Protein AF-A0A9P7K354-F1 (afdb_monomer_lite)

Radius of gyration: 28.69 Å; chains: 1; bounding box: 84×61×89 Å

Sequence (360 aa):
MDAMFTKKQADELEENRNNAIEISVTADFMTAVGKGKKKRLRSPSPILEEQPSASDNN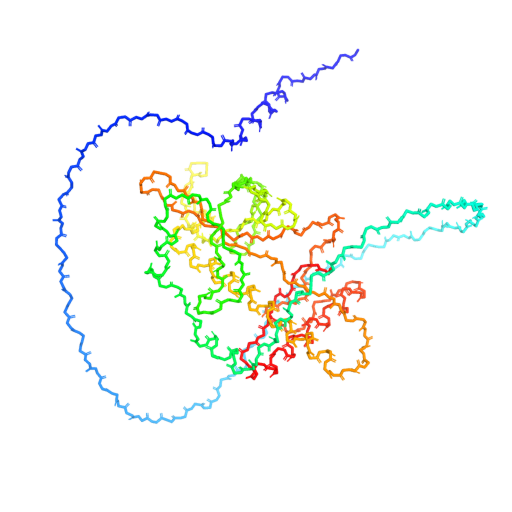FEDIPAFGSSTIWNVKRKKNNKPESDRQTQTQAAPTSWVNTRSASAPTRQATSISRQLSPSAEDISQALKAQWLPTNKEISPFLGFSMFNIVTLAGISGKNFYLGKPIALTLQLNLAPWNMKKGGFKLAAFGSSMPAVFEANGVCAKHTYHPFKRVVDVGGSLAKKVVDVPHEGEKQFKYLTMEVSCLVWAQALLNIVYDFVKETNQLTPFPIPQFRFVKAAMAIKQSLLPGVKKTAFLLEEIIDPNTEGKFRKYLNNVSPEPLVMKIKEDMDCANFLVFSQQVQYFKTKKQVFVSDYQGKQ

Secondary structure (DSSP, 8-state):
------HHHHHHHHHHHTTS---------------PPPPPPPPPPPPPPPPPPP--------PPPP------------------------------------------------PPPPPHHHHHHHHHT--PPPHHHHHHHHH--SSEEEEEEE--TTS-EEEEEEEEEEEE---TTTPEE-SSEEEEEEEEES-SSSSSEEEEEEEEEEEEEEEESSSSEEEEEEEEE--HHHHHHHHHHHHHHHHHHHHHHHHHHHHHHHH-PPPSS------PPPEEEEEE--SSTTPPPEEEEEEE---TTTT---EE-EETTEEEEPPPSSHHHHHHHHHHHHHHHHHHHHTTTS------EE--

Foldseek 3Di:
DDPCPDPVVVVVVVVVVVPQDPDDDDDDDDDDDDDDDDDDDDDDDDDDDDDDDDDDDDDDDDDDDDDDDDDDDDDDDDDDDDDDDDDDDDDDDDDDDDDDDDDDDPDPPDPPPDDDQDALVSVVVVVVVDDQDDCVRCVVVVPDLDAFWKFWADDDPPDHGGHHTDHKDWRWDPDPVQWDDDPFKIWIKTAIVVGPDPDRIKIWIFGWDWDWDFDDDPNDTDTDTDTGTDFAPVRVRVLSVVSNLLRVQQSLLVLLVVVCVVVPDDDPDPQDDDHRWTKIKTWDDDNDPPDIIDIIIITDDQDCVPFHDKDWFFDPVDLDGDDDPDVVSVVVSVNLSVSQVSSCVRNVNPDGDGRDIGGD

Organism: NCBI:txid117069

pLDDT: mean 71.67, std 25.14, range [26.23, 97.56]

Structure (mmCIF, N/CA/C/O backbone):
data_AF-A0A9P7K354-F1
#
_entry.id   AF-A0A9P7K354-F1
#
loop_
_atom_site.group_PDB
_atom_site.id
_atom_site.type_symbol
_atom_site.label_atom_id
_atom_site.label_alt_id
_atom_site.label_comp_id
_atom_site.label_asym_id
_atom_site.label_entity_id
_atom_site.label_seq_id
_atom_site.pdbx_PDB_ins_code
_atom_site.Cartn_x
_atom_site.Cartn_y
_atom_site.Cartn_z
_atom_site.occupancy
_atom_site.B_iso_or_equiv
_atom_site.auth_seq_id
_atom_site.auth_comp_id
_atom_site.auth_asym_id
_atom_site.auth_atom_id
_atom_site.pdbx_PDB_model_num
ATOM 1 N N . MET A 1 1 ? 44.248 -34.331 11.711 1.00 43.16 1 MET A N 1
ATOM 2 C CA . MET A 1 1 ? 42.987 -34.684 11.025 1.00 43.16 1 MET A CA 1
ATOM 3 C C . MET A 1 1 ? 42.540 -33.440 10.310 1.00 43.16 1 MET A C 1
ATOM 5 O O . MET A 1 1 ? 41.981 -32.538 10.922 1.00 43.16 1 MET A O 1
ATOM 9 N N . ASP A 1 2 ? 42.984 -33.371 9.063 1.00 37.84 2 ASP A N 1
ATOM 10 C CA . ASP A 1 2 ? 43.021 -32.179 8.239 1.00 37.84 2 ASP A CA 1
ATOM 11 C C . ASP A 1 2 ? 41.643 -31.731 7.774 1.00 37.84 2 ASP A C 1
ATOM 13 O O . ASP A 1 2 ? 40.783 -32.529 7.396 1.00 37.84 2 ASP A O 1
ATOM 17 N N . ALA A 1 3 ? 41.483 -30.411 7.762 1.00 49.94 3 ALA A N 1
ATOM 18 C CA . ALA A 1 3 ? 40.392 -29.713 7.121 1.00 49.94 3 ALA A CA 1
ATOM 19 C C . ALA A 1 3 ? 40.531 -29.837 5.594 1.00 49.94 3 ALA A C 1
ATOM 21 O O . ALA A 1 3 ? 41.135 -28.993 4.935 1.00 49.94 3 ALA A O 1
ATOM 22 N N . MET A 1 4 ? 39.944 -30.887 5.017 1.00 45.09 4 MET A N 1
ATOM 23 C CA . MET A 1 4 ? 39.635 -30.930 3.588 1.00 45.09 4 MET A CA 1
ATOM 24 C C . MET A 1 4 ? 38.428 -30.028 3.310 1.00 45.09 4 MET A C 1
ATOM 26 O O . MET A 1 4 ? 37.291 -30.479 3.187 1.00 45.09 4 MET A O 1
ATOM 30 N N . PHE A 1 5 ? 38.689 -28.728 3.202 1.00 52.56 5 PHE A N 1
ATOM 31 C CA . PHE A 1 5 ? 37.802 -27.822 2.483 1.00 52.56 5 PHE A CA 1
ATOM 32 C C . PHE A 1 5 ? 37.891 -28.187 0.998 1.00 52.56 5 PHE A C 1
ATOM 34 O O . PHE A 1 5 ? 38.918 -27.990 0.349 1.00 52.56 5 PHE A O 1
ATOM 41 N N . THR A 1 6 ? 36.844 -28.806 0.457 1.00 71.00 6 THR A N 1
ATOM 42 C CA . THR A 1 6 ? 36.831 -29.209 -0.950 1.00 71.00 6 THR A CA 1
ATOM 43 C C . THR A 1 6 ? 36.812 -27.971 -1.839 1.00 71.00 6 THR A C 1
ATOM 45 O O . THR A 1 6 ? 35.939 -27.122 -1.681 1.00 71.00 6 THR A O 1
ATOM 48 N N . LYS A 1 7 ? 37.729 -27.912 -2.812 1.00 66.25 7 LYS A N 1
ATOM 49 C CA . LYS A 1 7 ? 37.864 -26.855 -3.833 1.00 66.25 7 LYS A CA 1
ATOM 50 C C . LYS A 1 7 ? 36.519 -26.417 -4.444 1.00 66.25 7 LYS A C 1
ATOM 52 O O . LYS A 1 7 ? 36.276 -25.236 -4.634 1.00 66.25 7 LYS A O 1
ATOM 57 N N . LYS A 1 8 ? 35.584 -27.362 -4.582 1.00 62.88 8 LYS A N 1
ATOM 58 C CA . LYS A 1 8 ? 34.220 -27.138 -5.075 1.00 62.88 8 LYS A CA 1
ATOM 59 C C . LYS A 1 8 ? 33.384 -26.158 -4.232 1.00 62.88 8 LYS A C 1
ATOM 61 O O . LYS A 1 8 ? 32.601 -25.415 -4.801 1.00 62.88 8 LYS A O 1
ATOM 66 N N . GLN A 1 9 ? 33.555 -26.132 -2.907 1.00 63.34 9 GLN A N 1
ATOM 67 C CA . GLN A 1 9 ? 32.853 -25.188 -2.022 1.00 63.34 9 GLN A CA 1
ATOM 68 C C . GLN A 1 9 ? 33.484 -23.791 -2.023 1.00 63.34 9 GLN A C 1
ATOM 70 O O . GLN A 1 9 ? 32.788 -22.823 -1.733 1.00 63.34 9 GLN A O 1
ATOM 75 N N . ALA A 1 10 ? 34.778 -23.675 -2.341 1.00 63.41 10 ALA A N 1
ATOM 76 C CA . ALA A 1 10 ? 35.429 -22.379 -2.521 1.00 63.41 10 ALA A CA 1
ATOM 77 C C . ALA A 1 10 ? 34.981 -21.731 -3.841 1.00 63.41 10 ALA A C 1
ATOM 79 O O . ALA A 1 10 ? 34.608 -20.560 -3.844 1.00 63.41 10 ALA A O 1
ATOM 80 N N . ASP A 1 11 ? 34.898 -22.528 -4.910 1.00 62.25 11 ASP A N 1
ATOM 81 C CA . ASP A 1 11 ? 34.448 -22.073 -6.229 1.00 62.25 11 ASP A CA 1
ATOM 82 C C . ASP A 1 11 ? 32.959 -21.633 -6.204 1.00 62.25 11 ASP A C 1
ATOM 84 O O . ASP A 1 11 ? 32.605 -20.600 -6.769 1.00 62.25 11 ASP A O 1
ATOM 88 N N . GLU A 1 12 ? 32.089 -22.327 -5.450 1.00 61.31 12 GLU A N 1
ATOM 89 C CA . GLU A 1 12 ? 30.666 -21.955 -5.262 1.00 61.31 12 GLU A CA 1
ATOM 90 C C . GLU A 1 12 ? 30.467 -20.666 -4.431 1.00 61.31 12 GLU A C 1
ATOM 92 O O . GLU A 1 12 ? 29.460 -19.960 -4.567 1.00 61.31 12 GLU A O 1
ATOM 97 N N . LEU A 1 13 ? 31.421 -20.343 -3.551 1.00 57.31 13 LEU A N 1
ATOM 98 C CA . LEU A 1 13 ? 31.409 -19.115 -2.748 1.00 57.31 13 LEU A CA 1
ATOM 99 C C . LEU A 1 13 ? 31.949 -17.915 -3.540 1.00 57.31 13 LEU A C 1
ATOM 101 O O . LEU A 1 13 ? 31.489 -16.790 -3.332 1.00 57.31 13 LEU A O 1
ATOM 105 N N . GLU A 1 14 ? 32.879 -18.150 -4.466 1.00 55.91 14 GLU A N 1
ATOM 106 C CA . GLU A 1 14 ? 33.426 -17.126 -5.358 1.00 55.91 14 GLU A CA 1
ATOM 107 C C . GLU A 1 14 ? 32.439 -16.764 -6.487 1.00 55.91 14 GLU A C 1
ATOM 109 O O . GLU A 1 14 ? 32.232 -15.582 -6.774 1.00 55.91 14 GLU A O 1
ATOM 114 N N . GLU A 1 15 ? 31.706 -17.744 -7.033 1.00 51.16 15 GLU A N 1
ATOM 115 C CA . GLU A 1 15 ? 30.639 -17.512 -8.021 1.00 51.16 15 GLU A CA 1
ATOM 116 C C . GLU A 1 15 ? 29.445 -16.733 -7.426 1.00 51.16 15 GLU A C 1
ATOM 118 O O . GLU A 1 15 ? 28.859 -15.865 -8.080 1.00 51.16 15 GLU A O 1
ATOM 123 N N . ASN A 1 16 ? 29.133 -16.941 -6.141 1.00 46.72 16 ASN A N 1
ATOM 124 C CA . ASN A 1 16 ? 28.103 -16.168 -5.435 1.00 46.72 16 ASN A CA 1
ATOM 125 C C . ASN A 1 16 ? 28.527 -14.727 -5.102 1.00 46.72 16 ASN A C 1
ATOM 127 O O . ASN A 1 16 ? 27.665 -13.852 -4.983 1.00 46.72 16 ASN A O 1
ATOM 131 N N . ARG A 1 17 ? 29.832 -14.445 -4.988 1.00 46.12 17 ARG A N 1
ATOM 132 C CA . ARG A 1 17 ? 30.349 -13.083 -4.764 1.00 46.12 17 ARG A CA 1
ATOM 133 C C . ARG A 1 17 ? 30.303 -12.228 -6.033 1.00 46.12 17 ARG A C 1
ATOM 135 O O . ARG A 1 17 ? 30.035 -11.034 -5.939 1.00 46.12 17 ARG A O 1
ATOM 142 N N . ASN A 1 18 ? 30.459 -12.843 -7.205 1.00 39.16 18 ASN A N 1
ATOM 143 C CA . ASN A 1 18 ? 30.461 -12.152 -8.500 1.00 39.16 18 ASN A CA 1
ATOM 144 C C . ASN A 1 18 ? 29.058 -11.802 -9.045 1.00 39.16 18 ASN A C 1
ATOM 146 O O . ASN A 1 18 ? 28.949 -11.048 -10.008 1.00 39.16 18 ASN A O 1
ATOM 150 N N . ASN A 1 19 ? 27.978 -12.280 -8.412 1.00 38.81 19 ASN A N 1
ATOM 151 C CA . ASN A 1 19 ? 26.591 -11.939 -8.771 1.00 38.81 19 ASN A CA 1
ATOM 152 C C . ASN A 1 19 ? 25.996 -10.771 -7.958 1.00 38.81 19 ASN A C 1
ATOM 154 O O . ASN A 1 19 ? 24.857 -10.358 -8.201 1.00 38.81 19 ASN A O 1
ATOM 158 N N . ALA A 1 20 ? 26.749 -10.204 -7.011 1.00 35.56 20 ALA A N 1
ATOM 159 C CA . ALA A 1 20 ? 26.411 -8.923 -6.403 1.00 35.56 20 ALA A CA 1
ATOM 160 C C . ALA A 1 20 ? 26.750 -7.805 -7.401 1.00 35.56 20 ALA A C 1
ATOM 162 O O . ALA A 1 20 ? 27.850 -7.263 -7.409 1.00 35.56 20 ALA A O 1
ATOM 163 N N . ILE A 1 21 ? 25.805 -7.493 -8.288 1.00 34.31 21 ILE A N 1
ATOM 164 C CA . ILE A 1 21 ? 25.970 -6.427 -9.276 1.00 34.31 21 ILE A CA 1
ATOM 165 C C . ILE A 1 21 ? 25.951 -5.072 -8.554 1.00 34.31 21 ILE A C 1
ATOM 167 O O . ILE A 1 21 ? 24.895 -4.471 -8.347 1.00 34.31 21 ILE A O 1
ATOM 171 N N . GLU A 1 22 ? 27.126 -4.564 -8.202 1.00 34.44 22 GLU A N 1
ATOM 172 C CA . GLU A 1 22 ? 27.333 -3.135 -8.013 1.00 34.44 22 GLU A CA 1
ATOM 173 C C . GLU A 1 22 ? 27.480 -2.520 -9.413 1.00 34.44 22 GLU A C 1
ATOM 175 O O . GLU A 1 22 ? 28.509 -2.640 -10.073 1.00 34.44 22 GLU A O 1
ATOM 180 N N . ILE A 1 23 ? 26.392 -1.948 -9.939 1.00 29.58 23 ILE A N 1
ATOM 181 C CA . ILE A 1 23 ? 26.400 -1.312 -11.262 1.00 29.58 23 ILE A CA 1
ATOM 182 C C . ILE A 1 23 ? 27.198 -0.005 -11.155 1.00 29.58 23 ILE A C 1
ATOM 184 O O . ILE A 1 23 ? 26.622 1.054 -10.911 1.00 29.58 23 ILE A O 1
ATOM 188 N N . SER A 1 24 ? 28.511 -0.068 -11.374 1.00 30.95 24 SER A N 1
ATOM 189 C CA . SER A 1 24 ? 29.292 1.068 -11.869 1.00 30.95 24 SER A CA 1
ATOM 190 C C . SER A 1 24 ? 29.644 0.779 -13.329 1.00 30.95 24 SER A C 1
ATOM 192 O O . SER A 1 24 ? 30.286 -0.217 -13.647 1.00 30.95 24 SER A O 1
ATOM 194 N N . VAL A 1 25 ? 29.107 1.582 -14.248 1.00 26.41 25 VAL A N 1
ATOM 195 C CA . VAL A 1 25 ? 29.341 1.419 -15.689 1.00 26.41 25 VAL A CA 1
ATOM 196 C C . VAL A 1 25 ? 30.111 2.636 -16.167 1.00 26.41 25 VAL A C 1
ATOM 198 O O . VAL A 1 25 ? 29.541 3.713 -16.322 1.00 26.41 25 VAL A O 1
ATOM 201 N N . THR A 1 26 ? 31.402 2.449 -16.412 1.00 30.92 26 THR A N 1
ATOM 202 C CA . THR A 1 26 ? 32.211 3.295 -17.288 1.00 30.92 26 THR A CA 1
ATOM 203 C C . THR A 1 26 ? 32.355 2.572 -18.620 1.00 30.92 26 THR A C 1
ATOM 205 O O . THR A 1 26 ? 32.932 1.491 -18.693 1.00 30.92 26 THR A O 1
ATOM 208 N N . ALA A 1 27 ? 31.801 3.154 -19.679 1.00 27.55 27 ALA A N 1
ATOM 209 C CA . ALA A 1 27 ? 32.099 2.740 -21.041 1.00 27.55 27 ALA A CA 1
ATOM 210 C C . ALA A 1 27 ? 31.965 3.944 -21.977 1.00 27.55 27 ALA A C 1
ATOM 212 O O . ALA A 1 27 ? 30.861 4.423 -22.242 1.00 27.55 27 ALA A O 1
ATOM 213 N N . ASP A 1 28 ? 33.113 4.411 -22.460 1.00 34.84 28 ASP A N 1
ATOM 214 C CA . ASP A 1 28 ? 33.235 5.208 -23.675 1.00 34.84 28 ASP A CA 1
ATOM 215 C C . ASP A 1 28 ? 32.815 4.360 -24.871 1.00 34.84 28 ASP A C 1
ATOM 217 O O . ASP A 1 28 ? 33.251 3.218 -24.958 1.00 34.84 28 ASP A O 1
ATOM 221 N N . PHE A 1 29 ? 32.046 4.906 -25.820 1.00 29.12 29 PHE A N 1
ATOM 222 C CA . PHE A 1 29 ? 32.226 4.542 -27.228 1.00 29.12 29 PHE A CA 1
ATOM 223 C C . PHE A 1 29 ? 31.628 5.555 -28.212 1.00 29.12 29 PHE A C 1
ATOM 225 O O . PHE A 1 29 ? 30.623 6.222 -27.961 1.00 29.12 29 PHE A O 1
ATOM 232 N N . MET A 1 30 ? 32.320 5.624 -29.349 1.00 26.23 30 MET A N 1
ATOM 233 C CA . MET A 1 30 ? 32.174 6.538 -30.473 1.00 26.23 30 MET A CA 1
ATOM 234 C C . MET A 1 30 ? 30.811 6.529 -31.176 1.00 26.23 30 MET A C 1
ATOM 236 O O . MET A 1 30 ? 30.123 5.521 -31.316 1.00 26.23 30 MET A O 1
ATOM 240 N N . THR A 1 31 ? 30.494 7.710 -31.696 1.00 31.80 31 THR A N 1
ATOM 241 C CA . THR A 1 31 ? 29.325 8.110 -32.474 1.00 31.80 31 THR A CA 1
ATOM 242 C C . THR A 1 31 ? 29.285 7.489 -33.875 1.00 31.80 31 THR A C 1
ATOM 244 O O . THR A 1 31 ? 30.227 7.628 -34.650 1.00 31.80 31 THR A O 1
ATOM 247 N N . ALA A 1 32 ? 28.127 6.948 -34.266 1.00 29.86 32 ALA A N 1
ATOM 248 C CA . ALA A 1 32 ? 27.748 6.784 -35.670 1.00 29.86 32 ALA A CA 1
ATOM 249 C C . ALA A 1 32 ? 26.336 7.350 -35.897 1.00 29.86 32 ALA A C 1
ATOM 251 O O . ALA A 1 32 ? 25.354 6.915 -35.296 1.00 29.86 32 ALA A O 1
ATOM 252 N N . VAL A 1 33 ? 26.253 8.371 -36.753 1.00 33.03 33 VAL A N 1
ATOM 253 C CA . VAL A 1 33 ? 25.039 9.131 -37.080 1.00 33.03 33 VAL A CA 1
ATOM 254 C C . VAL A 1 33 ? 24.331 8.482 -38.271 1.00 33.03 33 VAL A C 1
ATOM 256 O O . VAL A 1 33 ? 24.833 8.525 -39.391 1.00 33.03 33 VAL A O 1
ATOM 259 N N . GLY A 1 34 ? 23.134 7.933 -38.051 1.00 30.45 34 GLY A N 1
ATOM 260 C CA . GLY A 1 34 ? 22.235 7.454 -39.107 1.00 30.45 34 GLY A CA 1
ATOM 261 C C . GLY A 1 34 ? 20.985 8.331 -39.228 1.00 30.45 34 GLY A C 1
ATOM 262 O O . GLY A 1 34 ? 20.176 8.401 -38.306 1.00 30.45 34 GLY A O 1
ATOM 263 N N . LYS A 1 35 ? 20.810 9.010 -40.370 1.00 41.91 35 LYS A N 1
ATOM 264 C CA . LYS A 1 35 ? 19.657 9.882 -40.671 1.00 41.91 35 LYS A CA 1
ATOM 265 C C . LYS A 1 35 ? 18.421 9.054 -41.064 1.00 41.91 35 LYS A C 1
ATOM 267 O O . LYS A 1 35 ? 18.413 8.416 -42.113 1.00 41.91 35 LYS A O 1
ATOM 272 N N . GLY A 1 36 ? 17.353 9.116 -40.263 1.00 33.59 36 GLY A N 1
ATOM 273 C CA . GLY A 1 36 ? 16.052 8.490 -40.546 1.00 33.59 36 GLY A CA 1
ATOM 274 C C . GLY A 1 36 ? 15.023 9.456 -41.155 1.00 33.59 36 GLY A C 1
ATOM 275 O O . GLY A 1 36 ? 14.786 10.542 -40.629 1.00 33.59 36 GLY A O 1
ATOM 276 N N . LYS A 1 37 ? 14.399 9.047 -42.270 1.00 35.88 37 LYS A N 1
ATOM 277 C CA . LYS A 1 37 ? 13.359 9.773 -43.029 1.00 35.88 37 LYS A CA 1
ATOM 278 C C . LYS A 1 37 ? 11.992 9.764 -42.315 1.00 35.88 37 LYS A C 1
ATOM 280 O O . LYS A 1 37 ? 11.555 8.733 -41.812 1.00 35.88 37 LYS A O 1
ATOM 285 N N . LYS A 1 38 ? 11.279 10.901 -42.354 1.00 36.81 38 LYS A N 1
ATOM 286 C CA . LYS A 1 38 ? 9.902 11.088 -41.845 1.00 36.81 38 LYS A CA 1
ATOM 287 C C . LYS A 1 38 ? 8.857 10.437 -42.769 1.00 36.81 38 LYS A C 1
ATOM 289 O O . LYS A 1 38 ? 8.808 10.759 -43.954 1.00 36.81 38 LYS A O 1
ATOM 294 N N . LYS A 1 39 ? 7.967 9.602 -42.217 1.00 37.59 39 LYS A N 1
ATOM 295 C CA . LYS A 1 39 ? 6.703 9.173 -42.853 1.00 37.59 39 LYS A CA 1
ATOM 296 C C . LYS A 1 39 ? 5.541 10.024 -42.318 1.00 37.59 39 LYS A C 1
ATOM 298 O O . LYS A 1 39 ? 5.416 10.203 -41.111 1.00 37.59 39 LYS A O 1
ATOM 303 N N . ARG A 1 40 ? 4.712 10.554 -43.227 1.00 34.47 40 ARG A N 1
ATOM 304 C CA . ARG A 1 40 ? 3.476 11.309 -42.940 1.00 34.47 40 ARG A CA 1
ATOM 305 C C . ARG A 1 40 ? 2.364 10.369 -42.452 1.00 34.47 40 ARG A C 1
ATOM 307 O O . ARG A 1 40 ? 2.131 9.340 -43.083 1.00 34.47 40 ARG A O 1
ATOM 314 N N . LEU A 1 41 ? 1.664 10.754 -41.382 1.00 33.06 41 LEU A N 1
ATOM 315 C CA . LEU A 1 41 ? 0.395 10.146 -40.967 1.00 33.06 41 LEU A CA 1
ATOM 316 C C . LEU A 1 41 ? -0.760 10.668 -41.838 1.00 33.06 41 LEU A C 1
ATOM 318 O O . LEU A 1 41 ? -0.806 11.856 -42.155 1.00 33.06 41 LEU A O 1
ATOM 322 N N . ARG A 1 42 ? -1.686 9.773 -42.201 1.00 32.97 42 ARG A N 1
ATOM 323 C CA . ARG A 1 42 ? -2.994 10.104 -42.786 1.00 32.97 42 ARG A CA 1
ATOM 324 C C . ARG A 1 42 ? -4.003 10.388 -41.668 1.00 32.97 42 ARG A C 1
ATOM 326 O O . ARG A 1 42 ? -3.968 9.733 -40.630 1.00 32.97 42 ARG A O 1
ATOM 333 N N . SER A 1 43 ? -4.874 11.360 -41.908 1.00 35.16 43 SER A N 1
ATOM 334 C CA . SER A 1 43 ? -6.010 11.748 -41.069 1.00 35.16 43 SER A CA 1
ATOM 335 C C . SER A 1 43 ? -7.147 10.709 -41.112 1.00 35.16 43 SER A C 1
ATOM 337 O O . SER A 1 43 ? -7.309 10.044 -42.138 1.00 35.16 43 SER A O 1
ATOM 339 N N . PRO A 1 44 ? -7.935 10.564 -40.028 1.00 33.59 44 PRO A N 1
ATOM 340 C CA . PRO A 1 44 ? -9.083 9.663 -39.983 1.00 33.59 44 PRO A CA 1
ATOM 341 C C . PRO A 1 44 ? -10.362 10.322 -40.530 1.00 33.59 44 PRO A C 1
ATOM 343 O O . PRO A 1 44 ? -10.564 11.528 -40.387 1.00 33.59 44 PRO A O 1
ATOM 346 N N . SER A 1 45 ? -11.215 9.506 -41.151 1.00 32.69 45 SER A N 1
ATOM 347 C CA . SER A 1 45 ? -12.555 9.864 -41.638 1.00 32.69 45 SER A CA 1
ATOM 348 C C . SER A 1 45 ? -13.588 9.942 -40.495 1.00 32.69 45 SER A C 1
ATOM 350 O O . SER A 1 45 ? -13.355 9.349 -39.439 1.00 32.69 45 SER A O 1
ATOM 352 N N . PRO A 1 46 ? -14.719 10.652 -40.686 1.00 33.41 46 PRO A N 1
ATOM 353 C CA . PRO A 1 46 ? -15.684 10.926 -39.627 1.00 33.41 46 PRO A CA 1
ATOM 354 C C . PRO A 1 46 ? -16.655 9.762 -39.388 1.00 33.41 46 PRO A C 1
ATOM 356 O O . PRO A 1 46 ? -17.014 9.028 -40.308 1.00 33.41 46 PRO A O 1
ATOM 359 N N . ILE A 1 47 ? -17.063 9.621 -38.126 1.00 32.38 47 ILE A N 1
ATOM 360 C CA . ILE A 1 47 ? -18.029 8.644 -37.613 1.00 32.38 47 ILE A CA 1
ATOM 361 C C . ILE A 1 47 ? -19.440 9.229 -37.765 1.00 32.38 47 ILE A C 1
ATOM 363 O O . ILE A 1 47 ? -19.669 10.380 -37.399 1.00 32.38 47 ILE A O 1
ATOM 367 N N . LEU A 1 48 ? -20.351 8.430 -38.325 1.00 31.06 48 LEU A N 1
ATOM 368 C CA . LEU A 1 48 ? -21.783 8.708 -38.443 1.00 31.06 48 LEU A CA 1
ATOM 369 C C . LEU A 1 48 ? -22.481 8.559 -37.085 1.00 31.06 48 LEU A C 1
ATOM 371 O O . LEU A 1 48 ? -22.191 7.645 -36.316 1.00 31.06 48 LEU A O 1
ATOM 375 N N . GLU A 1 49 ? -23.387 9.492 -36.828 1.00 31.91 49 GLU A N 1
ATOM 376 C CA . GLU A 1 49 ? -24.173 9.682 -35.614 1.00 31.91 49 GLU A CA 1
ATOM 377 C C . GLU A 1 49 ? -25.510 8.927 -35.761 1.00 31.91 49 GLU A C 1
ATOM 379 O O . GLU A 1 49 ? -26.274 9.211 -36.682 1.00 31.91 49 GLU A O 1
ATOM 384 N N . GLU A 1 50 ? -25.793 7.952 -34.889 1.00 33.12 50 GLU A N 1
ATOM 385 C CA . GLU A 1 50 ? -27.105 7.291 -34.803 1.00 33.12 50 GLU A CA 1
ATOM 386 C C . GLU A 1 50 ? -27.904 7.837 -33.609 1.00 33.12 50 GLU A C 1
ATOM 388 O O . GLU A 1 50 ? -27.407 7.933 -32.485 1.00 33.12 50 GLU A O 1
ATOM 393 N N . GLN A 1 51 ? -29.154 8.216 -33.883 1.00 33.97 51 GLN A N 1
ATOM 394 C CA . GLN A 1 51 ? -30.148 8.716 -32.928 1.00 33.97 51 GLN A CA 1
ATOM 395 C C . GLN A 1 51 ? -30.844 7.558 -32.179 1.00 33.97 51 GLN A C 1
ATOM 397 O O . GLN A 1 51 ? -31.015 6.484 -32.755 1.00 33.97 51 GLN A O 1
ATOM 402 N N . PRO A 1 52 ? -31.313 7.762 -30.931 1.00 37.84 52 PRO A N 1
ATOM 403 C CA . PRO A 1 52 ? -31.933 6.710 -30.131 1.00 37.84 52 PRO A CA 1
ATOM 404 C C . PRO A 1 52 ? -33.454 6.624 -30.344 1.00 37.84 52 PRO A C 1
ATOM 406 O O . PRO A 1 52 ? -34.165 7.625 -30.262 1.00 37.84 52 PRO A O 1
ATOM 409 N N . SER A 1 53 ? -33.970 5.407 -30.530 1.00 35.12 53 SER A N 1
ATOM 410 C CA . SER A 1 53 ? -35.401 5.098 -30.435 1.00 35.12 53 SER A CA 1
ATOM 411 C C . SER A 1 53 ? -35.750 4.559 -29.046 1.00 35.12 53 SER A C 1
ATOM 413 O O . SER A 1 53 ? -35.130 3.613 -28.561 1.00 35.12 53 SER A O 1
ATOM 415 N N . ALA A 1 54 ? -36.766 5.155 -28.429 1.00 35.91 54 ALA A N 1
ATOM 416 C CA . ALA A 1 54 ? -37.382 4.718 -27.183 1.00 35.91 54 ALA A CA 1
ATOM 417 C C . ALA A 1 54 ? -38.327 3.522 -27.398 1.00 35.91 54 ALA A C 1
ATOM 419 O O . ALA A 1 54 ? -39.066 3.512 -28.381 1.00 35.91 54 ALA A O 1
ATOM 420 N N . SER A 1 55 ? -38.351 2.564 -26.463 1.00 34.66 55 SER A N 1
ATOM 421 C CA . SER A 1 55 ? -39.566 2.032 -25.804 1.00 34.66 55 SER A CA 1
ATOM 422 C C . SER A 1 55 ? -39.293 0.755 -24.986 1.00 34.66 55 SER A C 1
ATOM 424 O O . SER A 1 55 ? -38.510 -0.103 -25.376 1.00 34.66 55 SER A O 1
ATOM 426 N N . ASP A 1 56 ? -40.001 0.699 -23.854 1.00 31.30 56 ASP A N 1
ATOM 427 C CA . ASP A 1 56 ? -40.569 -0.462 -23.156 1.00 31.30 56 ASP A CA 1
ATOM 428 C C . ASP A 1 56 ? -39.718 -1.427 -22.301 1.00 31.30 56 ASP A C 1
ATOM 430 O O . ASP A 1 56 ? -39.063 -2.350 -22.766 1.00 31.30 56 ASP A O 1
ATOM 434 N N . ASN A 1 57 ? -39.852 -1.196 -20.985 1.00 32.22 57 ASN A N 1
ATOM 435 C CA . ASN A 1 57 ? -40.550 -2.028 -19.989 1.00 32.22 57 ASN A CA 1
ATOM 436 C C . ASN A 1 57 ? -40.157 -3.504 -19.759 1.00 32.22 57 ASN A C 1
ATOM 438 O O . ASN A 1 57 ? -40.175 -4.344 -20.649 1.00 32.22 57 ASN A O 1
ATOM 442 N N . ASN A 1 58 ? -40.061 -3.797 -18.453 1.00 33.25 58 ASN A N 1
ATOM 443 C CA . ASN A 1 58 ? -40.150 -5.087 -17.757 1.00 33.25 58 ASN A CA 1
ATOM 444 C C . ASN A 1 58 ? -38.903 -5.981 -17.734 1.00 33.25 58 ASN A C 1
ATOM 446 O O . ASN A 1 58 ? -38.590 -6.686 -18.688 1.00 33.25 58 ASN A O 1
ATOM 450 N N . PHE A 1 59 ? -38.278 -6.053 -16.554 1.00 29.80 59 PHE A N 1
ATOM 451 C CA . PHE A 1 59 ? -37.507 -7.226 -16.144 1.00 29.80 59 PHE A CA 1
ATOM 452 C C . PHE A 1 59 ? -37.619 -7.429 -14.622 1.00 29.80 59 PHE A C 1
ATOM 454 O O . PHE A 1 59 ? -36.852 -6.867 -13.840 1.00 29.80 59 PHE A O 1
ATOM 461 N N . GLU A 1 60 ? -38.635 -8.195 -14.219 1.00 34.38 60 GLU A N 1
ATOM 462 C CA . GLU A 1 60 ? -38.621 -8.967 -12.974 1.00 34.38 60 GLU A CA 1
ATOM 463 C C . GLU A 1 60 ? -37.682 -10.179 -13.134 1.00 34.38 60 GLU A C 1
ATOM 465 O O . GLU A 1 60 ? -37.443 -10.653 -14.243 1.00 34.38 60 GLU A O 1
ATOM 470 N N . ASP A 1 61 ? -37.188 -10.668 -11.995 1.00 35.34 61 ASP A N 1
ATOM 471 C CA . ASP A 1 61 ? -36.572 -11.978 -11.763 1.00 35.34 61 ASP A CA 1
ATOM 472 C C . ASP A 1 61 ? -35.237 -12.325 -12.450 1.00 35.34 61 ASP A C 1
ATOM 474 O O . ASP A 1 61 ? -35.161 -12.784 -13.589 1.00 35.34 61 ASP A O 1
ATOM 478 N N . ILE A 1 62 ? -34.158 -12.283 -11.653 1.00 33.53 62 ILE A N 1
ATOM 479 C CA . ILE A 1 62 ? -32.988 -13.150 -11.860 1.00 33.53 62 ILE A CA 1
ATOM 480 C C . ILE A 1 62 ? -32.706 -13.934 -10.563 1.00 33.53 62 ILE A C 1
ATOM 482 O O . ILE A 1 62 ? -32.539 -13.326 -9.502 1.00 33.53 62 ILE A O 1
ATOM 486 N N . PRO A 1 63 ? -32.647 -15.279 -10.631 1.00 35.84 63 PRO A N 1
ATOM 487 C CA . PRO A 1 63 ? -32.589 -16.166 -9.477 1.00 35.84 63 PRO A CA 1
ATOM 488 C C . PRO A 1 63 ? -31.197 -16.277 -8.843 1.00 35.84 63 PRO A C 1
ATOM 490 O O . PRO A 1 63 ? -30.156 -16.046 -9.462 1.00 35.84 63 PRO A O 1
ATOM 493 N N . ALA A 1 64 ? -31.218 -16.722 -7.586 1.00 33.22 64 ALA A N 1
ATOM 494 C CA . ALA A 1 64 ? -30.074 -17.135 -6.790 1.00 33.22 64 ALA A CA 1
ATOM 495 C C . ALA A 1 64 ? -29.165 -18.119 -7.547 1.00 33.22 64 ALA A C 1
ATOM 497 O O . ALA A 1 64 ? -29.585 -19.216 -7.919 1.00 33.22 64 ALA A O 1
ATOM 498 N N . PHE A 1 65 ? -27.893 -17.751 -7.716 1.00 32.03 65 PHE A N 1
ATOM 499 C CA . PHE A 1 65 ? -26.869 -18.680 -8.180 1.00 32.03 65 PHE A CA 1
ATOM 500 C C . PHE A 1 65 ? -26.292 -19.469 -7.008 1.00 32.03 65 PHE A C 1
ATOM 502 O O . PHE A 1 65 ? -25.821 -18.919 -6.011 1.00 32.03 65 PHE A O 1
ATOM 509 N N . GLY A 1 66 ? -26.397 -20.786 -7.154 1.00 28.84 66 GLY A N 1
ATOM 510 C CA . GLY A 1 66 ? -26.119 -21.779 -6.141 1.00 28.84 66 GLY A CA 1
ATOM 511 C C . GLY A 1 66 ? -24.648 -21.950 -5.768 1.00 28.84 66 GLY A C 1
ATOM 512 O O . GLY A 1 66 ? -23.713 -21.739 -6.537 1.00 28.84 66 GLY A O 1
ATOM 513 N N . SER A 1 67 ? -24.526 -22.411 -4.531 1.00 29.75 67 SER A N 1
ATOM 514 C CA . SER A 1 67 ? -23.411 -23.095 -3.890 1.00 29.75 67 SER A CA 1
ATOM 515 C C . SER A 1 67 ? -22.714 -24.148 -4.765 1.00 29.75 67 SER A C 1
ATOM 517 O O . SER A 1 67 ? -23.374 -24.941 -5.430 1.00 29.75 67 SER A O 1
ATOM 519 N N . SER A 1 68 ? -21.382 -24.232 -4.650 1.00 27.72 68 SER A N 1
ATOM 520 C CA . SER A 1 68 ? -20.664 -25.430 -4.165 1.00 27.72 68 SER A CA 1
ATOM 521 C C . SER A 1 68 ? -19.295 -25.587 -4.830 1.00 27.72 68 SER A C 1
ATOM 523 O O . SER A 1 68 ? -19.189 -25.929 -6.005 1.00 27.72 68 SER A O 1
ATOM 525 N N . THR A 1 69 ? -18.223 -25.485 -4.042 1.00 28.86 69 THR A N 1
ATOM 526 C CA . THR A 1 69 ? -17.249 -26.587 -4.007 1.00 28.86 69 THR A CA 1
ATOM 527 C C . THR A 1 69 ? -16.609 -26.664 -2.623 1.00 28.86 69 THR A C 1
ATOM 529 O O . THR A 1 69 ? -15.758 -25.866 -2.237 1.00 28.86 69 THR A O 1
ATOM 532 N N . ILE A 1 70 ? -17.088 -27.643 -1.863 1.00 29.69 70 ILE A N 1
ATOM 533 C CA . ILE A 1 70 ? -16.630 -28.045 -0.536 1.00 29.69 70 ILE A CA 1
ATOM 534 C C . ILE A 1 70 ? -15.250 -28.705 -0.668 1.00 29.69 70 ILE A C 1
ATOM 536 O O . ILE A 1 70 ? -15.120 -29.749 -1.306 1.00 29.69 70 ILE A O 1
ATOM 540 N N . TRP A 1 71 ? -14.224 -28.149 -0.018 1.00 27.75 71 TRP A N 1
ATOM 541 C CA . TRP A 1 71 ? -12.973 -28.871 0.232 1.00 27.75 71 TRP A CA 1
ATOM 542 C C . TRP A 1 71 ? -13.100 -29.687 1.521 1.00 27.75 71 TRP A C 1
ATOM 544 O O . TRP A 1 71 ? -12.966 -29.177 2.632 1.00 27.75 71 TRP A O 1
ATOM 554 N N . ASN A 1 72 ? -13.345 -30.986 1.354 1.00 28.41 72 ASN A N 1
ATOM 555 C CA . ASN A 1 72 ? -13.243 -31.988 2.410 1.00 28.41 72 ASN A CA 1
ATOM 556 C C . ASN A 1 72 ? -11.768 -32.210 2.782 1.00 28.41 72 ASN A C 1
ATOM 558 O O . ASN A 1 72 ? -11.045 -32.918 2.082 1.00 28.41 72 ASN A O 1
ATOM 562 N N . VAL A 1 73 ? -11.324 -31.667 3.917 1.00 32.19 73 VAL A N 1
ATOM 563 C CA . VAL A 1 73 ? -10.049 -32.055 4.540 1.00 32.19 73 VAL A CA 1
ATOM 564 C C . VAL A 1 73 ? -10.335 -33.029 5.681 1.00 32.19 73 VAL A C 1
ATOM 566 O O . VAL A 1 73 ? -10.740 -32.645 6.778 1.00 32.19 73 VAL A O 1
ATOM 569 N N . LYS A 1 74 ? -10.091 -34.318 5.417 1.00 30.17 74 LYS A N 1
ATOM 570 C CA . LYS A 1 74 ? -10.019 -35.379 6.430 1.00 30.17 74 LYS A CA 1
ATOM 571 C C . LYS A 1 74 ? -8.899 -35.052 7.430 1.00 30.17 74 LYS A C 1
ATOM 573 O O . LYS A 1 74 ? -7.721 -35.228 7.127 1.00 30.17 74 LYS A O 1
ATOM 578 N N . ARG A 1 75 ? -9.256 -34.610 8.640 1.00 32.34 75 ARG A N 1
ATOM 579 C CA . ARG A 1 75 ? -8.334 -34.543 9.787 1.00 32.34 75 ARG A CA 1
ATOM 580 C C . ARG A 1 75 ? -8.079 -35.956 10.320 1.00 32.34 75 ARG A C 1
ATOM 582 O O . ARG A 1 75 ? -8.974 -36.582 10.881 1.00 32.34 75 ARG A O 1
ATOM 589 N N . LYS A 1 76 ? -6.843 -36.441 10.175 1.00 34.38 76 LYS A N 1
ATOM 590 C CA . LYS A 1 76 ? -6.322 -37.591 10.929 1.00 34.38 76 LYS A CA 1
ATOM 591 C C . LYS A 1 76 ? -6.135 -37.174 12.394 1.00 34.38 76 LYS A C 1
ATOM 593 O O . LYS A 1 76 ? -5.326 -36.297 12.684 1.00 34.38 76 LYS A O 1
ATOM 598 N N . LYS A 1 77 ? -6.889 -37.807 13.299 1.00 34.69 77 LYS A N 1
ATOM 599 C CA . LYS A 1 77 ? -6.620 -37.839 14.744 1.00 34.69 77 LYS A CA 1
ATOM 600 C C . LYS A 1 77 ? -5.341 -38.648 14.974 1.00 34.69 77 LYS A C 1
ATOM 602 O O . LYS A 1 77 ? -5.337 -39.838 14.681 1.00 34.69 77 LYS A O 1
ATOM 607 N N . ASN A 1 78 ? -4.304 -38.023 15.524 1.00 39.12 78 ASN A N 1
ATOM 608 C CA . ASN A 1 78 ? -3.214 -38.735 16.185 1.00 39.12 78 ASN A CA 1
ATOM 609 C C . ASN A 1 78 ? -3.305 -38.445 17.683 1.00 39.12 78 ASN A C 1
ATOM 611 O O . ASN A 1 78 ? -3.062 -37.324 18.121 1.00 39.12 78 ASN A O 1
ATOM 615 N N . ASN A 1 79 ? -3.679 -39.479 18.432 1.00 37.75 79 ASN A N 1
ATOM 616 C CA . ASN A 1 79 ? -3.537 -39.556 19.877 1.00 37.75 79 ASN A CA 1
ATOM 617 C C . ASN A 1 79 ? -2.056 -39.790 20.213 1.00 37.75 79 ASN A C 1
ATOM 619 O O . ASN A 1 79 ? -1.440 -40.698 19.653 1.00 37.75 79 ASN A O 1
ATOM 623 N N . LYS A 1 80 ? -1.503 -39.036 21.164 1.00 38.56 80 LYS A N 1
ATOM 624 C CA . LYS A 1 80 ? -0.380 -39.498 21.991 1.00 38.56 80 LYS A CA 1
ATOM 625 C C . LYS A 1 80 ? -0.490 -38.879 23.390 1.00 38.56 80 LYS A C 1
ATOM 627 O O . LYS A 1 80 ? -1.005 -37.766 23.486 1.00 38.56 80 LYS A O 1
ATOM 632 N N . PRO A 1 81 ? -0.073 -39.606 24.440 1.00 50.22 81 PRO A N 1
ATOM 633 C CA . PRO A 1 81 ? -0.521 -39.355 25.795 1.00 50.22 81 PRO A CA 1
ATOM 634 C C . PRO A 1 81 ? 0.352 -38.347 26.539 1.00 50.22 81 PRO A C 1
ATOM 636 O O . PRO A 1 81 ? 1.554 -38.220 26.299 1.00 50.22 81 PRO A O 1
ATOM 639 N N . GLU A 1 82 ? -0.340 -37.688 27.459 1.00 39.03 82 GLU A N 1
ATOM 640 C CA . GLU A 1 82 ? 0.107 -37.078 28.706 1.00 39.03 82 GLU A CA 1
ATOM 641 C C . GLU A 1 82 ? 1.276 -37.818 29.369 1.00 39.03 82 GLU A C 1
ATOM 643 O O . GLU A 1 82 ? 1.244 -39.036 29.549 1.00 39.03 82 GLU A O 1
ATOM 648 N N . SER A 1 83 ? 2.286 -37.054 29.783 1.00 46.72 83 SER A N 1
ATOM 649 C CA . SER A 1 83 ? 3.218 -37.468 30.825 1.00 46.72 83 SER A CA 1
ATOM 650 C C . SER A 1 83 ? 3.483 -36.289 31.751 1.00 46.72 83 SER A C 1
ATOM 652 O O . SER A 1 83 ? 3.961 -35.238 31.315 1.00 46.72 83 SER A O 1
ATOM 654 N N . ASP A 1 84 ? 3.161 -36.517 33.016 1.00 43.09 84 ASP A N 1
ATOM 655 C CA . ASP A 1 84 ? 3.371 -35.672 34.179 1.00 43.09 84 ASP A CA 1
ATOM 656 C C . ASP A 1 84 ? 4.774 -35.061 34.258 1.00 43.09 84 ASP A C 1
ATOM 658 O O . ASP A 1 84 ? 5.772 -35.747 34.023 1.00 43.09 84 ASP A O 1
ATOM 662 N N . ARG A 1 85 ? 4.862 -33.804 34.716 1.00 41.62 85 ARG A N 1
ATOM 663 C CA . ARG A 1 85 ? 6.003 -33.346 35.525 1.00 41.62 85 ARG A CA 1
ATOM 664 C C . ARG A 1 85 ? 5.703 -32.073 36.319 1.00 41.62 85 ARG A C 1
ATOM 666 O O . ARG A 1 85 ? 5.753 -30.959 35.815 1.00 41.62 85 ARG A O 1
ATOM 673 N N . GLN A 1 86 ? 5.369 -32.335 37.579 1.00 42.09 86 GLN A N 1
ATOM 674 C CA . GLN A 1 86 ? 5.836 -31.705 38.816 1.00 42.09 86 GLN A CA 1
ATOM 675 C C . GLN A 1 86 ? 6.332 -30.250 38.784 1.00 42.09 86 GLN A C 1
ATOM 677 O O . GLN A 1 86 ? 7.383 -29.905 38.250 1.00 42.09 86 GLN A O 1
ATOM 682 N N . THR A 1 87 ? 5.584 -29.463 39.549 1.00 38.22 87 THR A N 1
ATOM 683 C CA . THR A 1 87 ? 5.898 -28.202 40.214 1.00 38.22 87 THR A CA 1
ATOM 684 C C . THR A 1 87 ? 7.212 -28.267 40.996 1.00 38.22 87 THR A C 1
ATOM 686 O O . THR A 1 87 ? 7.388 -29.145 41.841 1.00 38.22 87 THR A O 1
ATOM 689 N N . GLN A 1 88 ? 8.088 -27.278 40.808 1.00 40.25 88 GLN A N 1
ATOM 690 C CA . GLN A 1 88 ? 9.111 -26.956 41.799 1.00 40.25 88 GLN A CA 1
ATOM 691 C C . GLN A 1 88 ? 9.267 -25.439 41.931 1.00 40.25 88 GLN A C 1
ATOM 693 O O . GLN A 1 88 ? 9.762 -24.743 41.049 1.00 40.25 88 GLN A O 1
ATOM 698 N N . THR A 1 89 ? 8.777 -24.951 43.065 1.00 39.62 89 THR A N 1
ATOM 699 C CA . THR A 1 89 ? 8.943 -23.608 43.608 1.00 39.62 89 THR A CA 1
ATOM 700 C C . THR A 1 89 ? 10.398 -23.412 44.026 1.00 39.62 89 THR A C 1
ATOM 702 O O . THR A 1 89 ? 10.885 -24.180 44.854 1.00 39.62 89 THR A O 1
ATOM 705 N N . GLN A 1 90 ? 11.080 -22.376 43.528 1.00 40.81 90 GLN A N 1
ATOM 706 C CA . GLN A 1 90 ? 12.290 -21.854 44.170 1.00 40.81 90 GLN A CA 1
ATOM 707 C C . GLN A 1 90 ? 12.342 -20.325 44.149 1.00 40.81 90 GLN A C 1
ATOM 709 O O . GLN A 1 90 ? 11.803 -19.659 43.268 1.00 40.81 90 GLN A O 1
ATOM 714 N N . ALA A 1 91 ? 12.934 -19.824 45.228 1.00 36.97 91 ALA A N 1
ATOM 715 C CA . ALA A 1 91 ? 12.827 -18.494 45.787 1.00 36.97 91 ALA A CA 1
ATOM 716 C C . ALA A 1 91 ? 13.664 -17.423 45.069 1.00 36.97 91 ALA A C 1
ATOM 718 O O . ALA A 1 91 ? 14.656 -17.706 44.400 1.00 36.97 91 ALA A O 1
ATOM 719 N N . ALA A 1 92 ? 13.254 -16.174 45.298 1.00 41.62 92 ALA A N 1
ATOM 720 C CA . ALA A 1 92 ? 13.982 -14.950 44.983 1.00 41.62 92 ALA A CA 1
ATOM 721 C C . ALA A 1 92 ? 15.382 -14.915 45.616 1.00 41.62 92 ALA A C 1
ATOM 723 O O . ALA A 1 92 ? 15.591 -15.493 46.687 1.00 41.62 92 ALA A O 1
ATOM 724 N N . PRO A 1 93 ? 16.299 -14.129 45.023 1.00 50.81 93 PRO A N 1
ATOM 725 C CA . PRO A 1 93 ? 16.947 -13.139 45.877 1.00 50.81 93 PRO A CA 1
ATOM 726 C C . PRO A 1 93 ? 17.247 -11.778 45.204 1.00 50.81 93 PRO A C 1
ATOM 728 O O . PRO A 1 93 ? 17.596 -11.668 44.033 1.00 50.81 93 PRO A O 1
ATOM 731 N N . THR A 1 94 ? 17.150 -10.763 46.064 1.00 37.16 94 THR A N 1
ATOM 732 C CA . THR A 1 94 ? 17.966 -9.541 46.172 1.00 37.16 94 THR A CA 1
ATOM 733 C C . THR A 1 94 ? 17.848 -8.413 45.141 1.00 37.16 94 THR A C 1
ATOM 735 O O . THR A 1 94 ? 18.317 -8.456 44.008 1.00 37.16 94 THR A O 1
ATOM 738 N N . SER A 1 95 ? 17.325 -7.314 45.684 1.00 39.00 95 SER A N 1
ATOM 739 C CA . SER A 1 95 ? 17.388 -5.927 45.245 1.00 39.00 95 SER A CA 1
ATOM 740 C C . SER A 1 95 ? 18.776 -5.461 44.797 1.00 39.00 95 SER A C 1
ATOM 742 O O . SER A 1 95 ? 19.736 -5.524 45.567 1.00 39.00 95 SER A O 1
ATOM 744 N N . TRP A 1 96 ? 18.833 -4.837 43.623 1.00 36.28 96 TRP A N 1
ATOM 745 C CA . TRP A 1 96 ? 19.871 -3.871 43.275 1.00 36.28 96 TRP A CA 1
ATOM 746 C C . TRP A 1 96 ? 19.230 -2.498 43.092 1.00 36.28 96 TRP A C 1
ATOM 748 O O . TRP A 1 96 ? 18.510 -2.240 42.130 1.00 36.28 96 TRP A O 1
ATOM 758 N N . VAL A 1 97 ? 19.493 -1.626 44.061 1.00 45.75 97 VAL A N 1
ATOM 759 C CA . VAL A 1 97 ? 19.273 -0.185 43.966 1.00 45.75 97 VAL A CA 1
ATOM 760 C C . VAL A 1 97 ? 20.375 0.371 43.071 1.00 45.75 97 VAL A C 1
ATOM 762 O O . VAL A 1 97 ? 21.552 0.240 43.392 1.00 45.75 97 VAL A O 1
ATOM 765 N N . ASN A 1 98 ? 20.002 0.990 41.953 1.00 43.16 98 ASN A N 1
ATOM 766 C CA . ASN A 1 98 ? 20.917 1.814 41.173 1.00 43.16 98 ASN A CA 1
ATOM 767 C C . ASN A 1 98 ? 20.234 3.137 40.826 1.00 43.16 98 ASN A C 1
ATOM 769 O O . ASN A 1 98 ? 19.469 3.261 39.872 1.00 43.16 98 ASN A O 1
ATOM 773 N N . THR A 1 99 ? 20.518 4.133 41.656 1.00 45.66 99 THR A N 1
ATOM 774 C CA . THR A 1 99 ? 20.244 5.549 41.445 1.00 45.66 99 THR A CA 1
ATOM 775 C C . THR A 1 99 ? 21.195 6.084 40.375 1.00 45.66 99 THR A C 1
ATOM 777 O O . THR A 1 99 ? 22.380 6.289 40.627 1.00 45.66 99 THR A O 1
ATOM 780 N N . ARG A 1 100 ? 20.681 6.359 39.173 1.00 38.53 100 ARG A N 1
ATOM 781 C CA . ARG A 1 100 ? 21.303 7.300 38.230 1.00 38.53 100 ARG A CA 1
ATOM 782 C C . ARG A 1 100 ? 20.227 8.189 37.617 1.00 38.53 100 ARG A C 1
ATOM 784 O O . ARG A 1 100 ? 19.609 7.842 36.617 1.00 38.53 100 ARG A O 1
ATOM 791 N N . SER A 1 101 ? 20.033 9.353 38.233 1.00 45.16 101 SER A N 1
ATOM 792 C CA . SER A 1 101 ? 19.365 10.496 37.612 1.00 45.16 101 SER A CA 1
ATOM 793 C C . SER A 1 101 ? 20.260 11.039 36.502 1.00 45.16 101 SER A C 1
ATOM 795 O O . SER A 1 101 ? 21.219 11.758 36.769 1.00 45.16 101 SER A O 1
ATOM 797 N N . ALA A 1 102 ? 19.956 10.677 35.259 1.00 39.75 102 ALA A N 1
ATOM 798 C CA . ALA A 1 102 ? 20.443 11.379 34.081 1.00 39.75 102 ALA A CA 1
ATOM 799 C C . ALA A 1 102 ? 19.329 12.315 33.600 1.00 39.75 102 ALA A C 1
ATOM 801 O O . ALA A 1 102 ? 18.237 11.874 33.242 1.00 39.75 102 ALA A O 1
ATOM 802 N N . SER A 1 103 ? 19.598 13.615 33.636 1.00 46.25 103 SER A N 1
ATOM 803 C CA . SER A 1 103 ? 18.758 14.667 33.074 1.00 46.25 103 SER A CA 1
ATOM 804 C C . SER A 1 103 ? 18.619 14.465 31.563 1.00 46.25 103 SER A C 1
ATOM 806 O O . SER A 1 103 ? 19.561 14.662 30.797 1.00 46.25 103 SER A O 1
ATOM 808 N N . ALA A 1 104 ? 17.431 14.042 31.130 1.00 40.22 104 ALA A N 1
ATOM 809 C CA . ALA A 1 104 ? 17.096 13.940 29.718 1.00 40.22 104 ALA A CA 1
ATOM 810 C C . ALA A 1 104 ? 16.965 15.349 29.101 1.00 40.22 104 ALA A C 1
ATOM 812 O O . ALA A 1 104 ? 16.365 16.231 29.720 1.00 40.22 104 ALA A O 1
ATOM 813 N N . PRO A 1 105 ? 17.489 15.583 27.885 1.00 45.53 105 PRO A N 1
ATOM 814 C CA . PRO A 1 105 ? 17.312 16.849 27.192 1.00 45.53 105 PRO A CA 1
ATOM 815 C C . PRO A 1 105 ? 15.845 17.017 26.783 1.00 45.53 105 PRO A C 1
ATOM 817 O O . PRO A 1 105 ? 15.278 16.181 26.076 1.00 45.53 105 PRO A O 1
ATOM 820 N N . THR A 1 106 ? 15.245 18.123 27.218 1.00 42.84 106 THR A N 1
ATOM 821 C CA . THR A 1 106 ? 13.911 18.584 26.827 1.00 42.84 106 THR A CA 1
ATOM 822 C C . THR A 1 106 ? 13.856 18.772 25.310 1.00 42.84 106 THR A C 1
ATOM 824 O O . THR A 1 106 ? 14.193 19.831 24.783 1.00 42.84 106 THR A O 1
ATOM 827 N N . ARG A 1 107 ? 13.444 17.731 24.578 1.00 40.38 107 ARG A N 1
ATOM 828 C CA . ARG A 1 107 ? 13.060 17.856 23.169 1.00 40.38 107 ARG A CA 1
ATOM 829 C C . ARG A 1 107 ? 11.800 18.712 23.117 1.00 40.38 107 ARG A C 1
ATOM 831 O O . ARG A 1 107 ? 10.729 18.263 23.516 1.00 40.38 107 ARG A O 1
ATOM 838 N N . GLN A 1 108 ? 11.942 19.945 22.637 1.00 36.25 108 GLN A N 1
ATOM 839 C CA . GLN A 1 108 ? 10.811 20.781 22.251 1.00 36.25 108 GLN A CA 1
ATOM 840 C C . GLN A 1 108 ? 9.996 20.016 21.204 1.00 36.25 108 GLN A C 1
ATOM 842 O O . GLN A 1 108 ? 10.451 19.799 20.082 1.00 36.25 108 GLN A O 1
ATOM 847 N N . ALA A 1 109 ? 8.815 19.548 21.604 1.00 34.78 109 ALA A N 1
ATOM 848 C CA . ALA A 1 109 ? 7.866 18.927 20.704 1.00 34.78 109 ALA A CA 1
ATOM 849 C C . ALA A 1 109 ? 7.387 19.998 19.720 1.00 34.78 109 ALA A C 1
ATOM 851 O O . ALA A 1 109 ? 6.614 20.886 20.076 1.00 34.78 109 ALA A O 1
ATOM 852 N N . THR A 1 110 ? 7.867 19.938 18.482 1.00 34.94 110 THR A N 1
ATOM 853 C CA . THR A 1 110 ? 7.279 20.684 17.375 1.00 34.94 110 THR A CA 1
ATOM 854 C C . THR A 1 110 ? 5.822 20.253 17.255 1.00 34.94 110 THR A C 1
ATOM 856 O O . THR A 1 110 ? 5.525 19.092 16.973 1.00 34.94 110 THR A O 1
ATOM 859 N N . SER A 1 111 ? 4.894 21.177 17.513 1.00 33.59 111 SER A N 1
ATOM 860 C CA . SER A 1 111 ? 3.467 20.930 17.337 1.00 33.59 111 SER A CA 1
ATOM 861 C C . SER A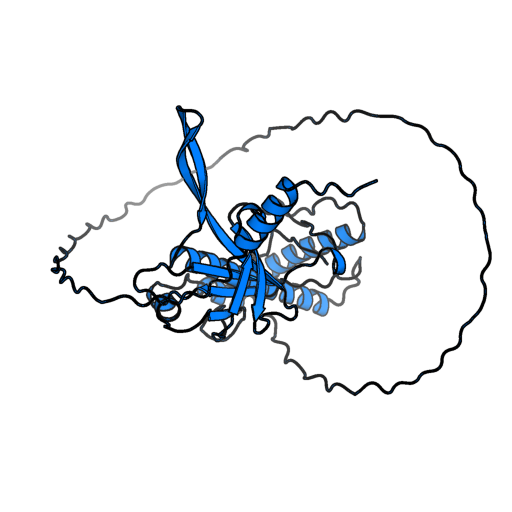 1 111 ? 3.195 20.737 15.846 1.00 33.59 111 SER A C 1
ATOM 863 O O . SER A 1 111 ? 3.038 21.701 15.093 1.00 33.59 111 SER A O 1
ATOM 865 N N . ILE A 1 112 ? 3.187 19.485 15.396 1.00 41.09 112 ILE A N 1
ATOM 866 C CA . ILE A 1 112 ? 2.705 19.132 14.065 1.00 41.09 112 ILE A CA 1
ATOM 867 C C . ILE A 1 112 ? 1.231 19.537 14.043 1.00 41.09 112 ILE A C 1
ATOM 869 O O . ILE A 1 112 ? 0.410 18.940 14.740 1.00 41.09 112 ILE A O 1
ATOM 873 N N . SER A 1 113 ? 0.922 20.600 13.296 1.00 43.69 113 SER A N 1
ATOM 874 C CA . SER A 1 113 ? -0.447 21.044 13.041 1.00 43.69 113 SER A CA 1
ATOM 875 C C . SER A 1 113 ? -1.244 19.846 12.530 1.00 43.69 113 SER A C 1
ATOM 877 O O . SER A 1 113 ? -0.956 19.313 11.456 1.00 43.69 113 SER A O 1
ATOM 879 N N . ARG A 1 114 ? -2.186 19.356 13.343 1.00 52.53 114 ARG A N 1
ATOM 880 C CA . ARG A 1 114 ? -3.037 18.228 12.963 1.00 52.53 114 ARG A CA 1
ATOM 881 C C . ARG A 1 114 ? -3.973 18.707 11.861 1.00 52.53 114 ARG A C 1
ATOM 883 O O . ARG A 1 114 ? -4.796 19.588 12.097 1.00 52.53 114 ARG A O 1
ATOM 890 N N . GLN A 1 115 ? -3.841 18.134 10.666 1.00 62.56 115 GLN A N 1
ATOM 891 C CA . GLN A 1 115 ? -4.832 18.326 9.612 1.00 62.56 115 GLN A CA 1
ATOM 892 C C . GLN A 1 115 ? -6.181 17.786 10.099 1.00 62.56 115 GLN A C 1
ATOM 894 O O . GLN A 1 115 ? -6.250 16.664 10.598 1.00 62.56 115 GLN A O 1
ATOM 899 N N . LEU A 1 116 ? -7.231 18.599 9.973 1.00 72.00 116 LEU A N 1
ATOM 900 C CA . LEU A 1 116 ? -8.611 18.170 10.201 1.00 72.00 116 LEU A CA 1
ATOM 901 C C . LEU A 1 116 ? -8.956 17.025 9.241 1.00 72.00 116 LEU A C 1
ATOM 903 O O . LEU A 1 116 ? -8.542 17.054 8.077 1.00 72.00 116 LEU A O 1
ATOM 907 N N . SER A 1 117 ? -9.718 16.038 9.716 1.00 71.69 117 SER A N 1
ATOM 908 C CA . SER A 1 117 ? -10.252 14.998 8.836 1.00 71.69 117 SER A CA 1
ATOM 909 C C . SER A 1 117 ? -11.148 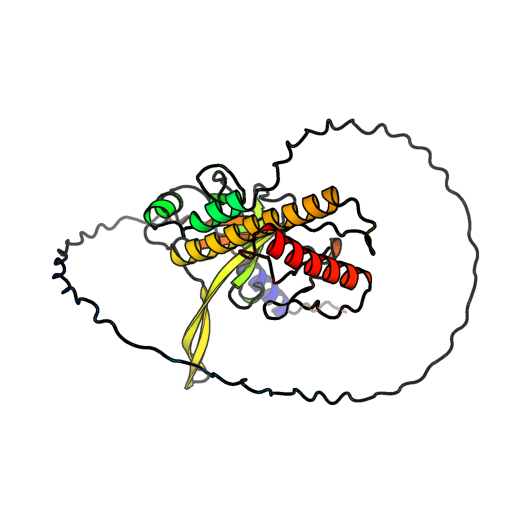15.605 7.750 1.00 71.69 117 SER A C 1
ATOM 911 O O . SER A 1 117 ? -11.913 16.530 8.035 1.00 71.69 117 SER A O 1
ATOM 913 N N . PRO A 1 118 ? -11.074 15.099 6.507 1.00 76.06 118 PRO A N 1
ATOM 914 C CA . PRO A 1 118 ? -11.875 15.618 5.406 1.00 76.06 118 PRO A CA 1
ATOM 915 C C . PRO A 1 118 ? -13.363 15.315 5.620 1.00 76.06 118 PRO A C 1
ATOM 917 O O . PRO A 1 118 ? -13.729 14.246 6.116 1.00 76.06 118 PRO A O 1
ATOM 920 N N . SER A 1 119 ? -14.236 16.241 5.218 1.00 80.56 119 SER A N 1
ATOM 921 C CA . SER A 1 119 ? -15.682 16.009 5.224 1.00 80.56 119 SER A CA 1
ATOM 922 C C . SER A 1 119 ? -16.091 15.011 4.132 1.00 80.56 119 SER A C 1
ATOM 924 O O . SER A 1 119 ? -15.362 14.767 3.172 1.00 80.56 119 SER A O 1
ATOM 926 N N . ALA A 1 120 ? -17.301 14.453 4.229 1.00 77.25 120 ALA A N 1
ATOM 927 C CA . ALA A 1 120 ? -17.842 13.573 3.189 1.00 77.25 120 ALA A CA 1
ATOM 928 C C . ALA A 1 120 ? -17.921 14.255 1.809 1.00 77.25 120 ALA A C 1
ATOM 930 O O . ALA A 1 120 ? -17.802 13.586 0.783 1.00 77.25 120 ALA A O 1
ATOM 931 N N . GLU A 1 121 ? -18.138 15.574 1.785 1.00 77.62 121 GLU A N 1
ATOM 932 C CA . GLU A 1 121 ? -18.165 16.350 0.547 1.00 77.62 121 GLU A CA 1
ATOM 933 C C . GLU A 1 121 ? -16.753 16.538 -0.014 1.00 77.62 121 GLU A C 1
ATOM 935 O O . GLU A 1 121 ? -16.561 16.334 -1.208 1.00 77.62 121 GLU A O 1
ATOM 940 N N . ASP A 1 122 ? -15.755 16.798 0.838 1.00 77.31 122 ASP A N 1
ATOM 941 C CA . ASP A 1 122 ? -14.348 16.854 0.417 1.00 77.31 122 ASP A CA 1
ATOM 942 C C . ASP A 1 122 ? -13.909 15.518 -0.194 1.00 77.31 122 ASP A C 1
ATOM 944 O O . ASP A 1 122 ? -13.264 15.490 -1.240 1.00 77.31 122 ASP A O 1
ATOM 948 N N . ILE A 1 123 ? -14.309 14.397 0.421 1.00 76.00 123 ILE A N 1
ATOM 949 C CA . ILE A 1 123 ? -14.034 13.048 -0.092 1.00 76.00 123 ILE A CA 1
ATOM 950 C C . ILE A 1 123 ? -14.741 12.835 -1.430 1.00 76.00 123 ILE A C 1
ATOM 952 O O . ILE A 1 123 ? -14.104 12.413 -2.385 1.00 76.00 123 ILE A O 1
ATOM 956 N N . SER A 1 124 ? -16.030 13.165 -1.533 1.00 75.31 124 SER A N 1
ATOM 957 C CA . SER A 1 124 ? -16.807 13.066 -2.778 1.00 75.31 124 SER A CA 1
ATOM 958 C C . SER A 1 124 ? -16.177 13.879 -3.912 1.00 75.31 124 SER A C 1
ATOM 960 O O . SER A 1 124 ? -15.989 13.376 -5.020 1.00 75.31 124 SER A O 1
ATOM 962 N N . GLN A 1 125 ? -15.794 15.128 -3.643 1.00 75.88 125 GLN A N 1
ATOM 963 C CA . GLN A 1 125 ? -15.147 15.999 -4.622 1.00 75.88 125 GLN A CA 1
ATOM 964 C C . GLN A 1 125 ? -13.774 15.476 -5.025 1.00 75.88 125 GLN A C 1
ATOM 966 O O . GLN A 1 125 ? -13.450 15.463 -6.209 1.00 75.88 125 GLN A O 1
ATOM 971 N N . ALA A 1 126 ? -12.985 14.998 -4.070 1.00 75.69 126 ALA A N 1
ATOM 972 C CA . ALA A 1 126 ? -11.668 14.447 -4.338 1.00 75.69 126 ALA A CA 1
ATOM 973 C C . ALA A 1 126 ? -11.725 13.093 -5.067 1.00 75.69 126 ALA A C 1
ATOM 975 O O . ALA A 1 126 ? -10.892 12.849 -5.935 1.00 75.69 126 ALA A O 1
ATOM 976 N N . LEU A 1 127 ? -12.731 12.253 -4.795 1.00 73.00 127 LEU A N 1
ATOM 977 C CA . LEU A 1 127 ? -13.014 11.033 -5.559 1.00 73.00 127 LEU A CA 1
ATOM 978 C C . LEU A 1 127 ? -13.441 11.370 -6.993 1.00 73.00 127 LEU A C 1
ATOM 980 O O . LEU A 1 127 ? -12.957 10.751 -7.935 1.00 73.00 127 LEU A O 1
ATOM 984 N N . LYS A 1 128 ? -14.285 12.391 -7.191 1.00 75.00 128 LYS A N 1
ATOM 985 C CA . LYS A 1 128 ? -14.649 12.886 -8.534 1.00 75.00 128 LYS A CA 1
ATOM 986 C C . LYS A 1 128 ? -13.459 13.502 -9.273 1.00 75.00 128 LYS A C 1
ATOM 988 O O . LYS A 1 128 ? -13.362 13.376 -10.489 1.00 75.00 128 LYS A O 1
ATOM 993 N N . ALA A 1 129 ? -12.564 14.167 -8.546 1.00 70.69 129 ALA A N 1
ATOM 994 C CA . ALA A 1 129 ? -11.332 14.739 -9.078 1.00 70.69 129 ALA A CA 1
ATOM 995 C C . ALA A 1 129 ? -10.222 13.694 -9.263 1.00 70.69 129 ALA A C 1
ATOM 997 O O . ALA A 1 129 ? -9.179 14.007 -9.836 1.00 70.69 129 ALA A O 1
ATOM 998 N N . GLN A 1 130 ? -10.418 12.458 -8.791 1.00 68.75 130 GLN A N 1
ATOM 999 C CA . GLN A 1 130 ? -9.452 11.391 -8.972 1.00 68.75 130 GLN A CA 1
ATOM 1000 C C . GLN A 1 130 ? -9.450 10.964 -10.440 1.00 68.75 130 GLN A C 1
ATOM 1002 O O . GLN A 1 130 ? -10.217 10.108 -10.872 1.00 68.75 130 GLN A O 1
ATOM 1007 N N . TRP A 1 131 ? -8.544 11.546 -11.217 1.00 68.75 131 TRP A N 1
ATOM 1008 C CA . TRP A 1 131 ? -8.209 11.056 -12.543 1.00 68.75 131 TRP A CA 1
ATOM 1009 C C . TRP A 1 131 ? -6.848 10.373 -12.529 1.00 68.75 131 TRP A C 1
ATOM 1011 O O . TRP A 1 131 ? -5.948 10.706 -11.754 1.00 68.75 131 TRP A O 1
ATOM 1021 N N . LEU A 1 132 ? -6.684 9.394 -13.418 1.00 66.69 132 LEU A N 1
ATOM 1022 C CA . LEU A 1 132 ? -5.359 8.871 -13.714 1.00 66.69 132 LEU A CA 1
ATOM 1023 C C . LEU A 1 132 ? -4.548 9.978 -14.383 1.00 66.69 132 LEU A C 1
ATOM 1025 O O . LEU A 1 132 ? -5.062 10.593 -15.322 1.00 66.69 132 LEU A O 1
ATOM 1029 N N . PRO A 1 133 ? -3.296 10.220 -13.958 1.00 66.69 133 PRO A N 1
ATOM 1030 C CA . PRO A 1 133 ? -2.489 11.242 -14.592 1.00 66.69 133 PRO A CA 1
ATOM 1031 C C . PRO A 1 133 ? -2.352 10.923 -16.085 1.00 66.69 133 PRO A C 1
ATOM 1033 O O . PRO A 1 133 ? -2.065 9.795 -16.505 1.00 66.69 133 PRO A O 1
ATOM 1036 N N . THR A 1 134 ? -2.624 11.930 -16.901 1.00 76.81 134 THR A N 1
ATOM 1037 C CA . THR A 1 134 ? -2.512 11.868 -18.354 1.00 76.81 134 THR A CA 1
ATOM 1038 C C . THR A 1 134 ? -1.048 11.720 -18.757 1.00 76.81 134 THR A C 1
ATOM 1040 O O . THR A 1 134 ? -0.136 12.090 -18.018 1.00 76.81 134 THR A O 1
ATOM 1043 N N . ASN A 1 135 ? -0.779 11.243 -19.976 1.00 72.44 135 ASN A N 1
ATOM 1044 C CA . ASN A 1 135 ? 0.601 11.141 -20.471 1.00 72.44 135 ASN A CA 1
ATOM 1045 C C . ASN A 1 135 ? 1.338 12.489 -20.415 1.00 72.44 135 ASN A C 1
ATOM 1047 O O . ASN A 1 135 ? 2.534 12.525 -20.145 1.00 72.44 135 ASN A O 1
ATOM 1051 N N . LYS A 1 136 ? 0.616 13.601 -20.600 1.00 77.44 136 LYS A N 1
ATOM 1052 C CA . LYS A 1 136 ? 1.163 14.955 -20.498 1.00 77.44 136 LYS A CA 1
ATOM 1053 C C . LYS A 1 136 ? 1.574 15.307 -19.068 1.00 77.44 136 LYS A C 1
ATOM 1055 O O . LYS A 1 136 ? 2.629 15.904 -18.905 1.00 77.44 136 LYS A O 1
ATOM 1060 N N . GLU A 1 137 ? 0.804 14.907 -18.057 1.00 74.56 137 GLU A N 1
ATOM 1061 C CA . GLU A 1 137 ? 1.116 15.131 -16.633 1.00 74.56 137 GLU A CA 1
ATOM 1062 C C . GLU A 1 137 ? 2.211 14.193 -16.118 1.00 74.56 137 GLU A C 1
ATOM 1064 O O . GLU A 1 137 ? 2.978 14.563 -15.236 1.00 74.56 137 GLU A O 1
ATOM 1069 N N . ILE A 1 138 ? 2.313 12.990 -16.688 1.00 72.75 138 ILE A N 1
ATOM 1070 C CA . ILE A 1 138 ? 3.370 12.023 -16.368 1.00 72.75 138 ILE A CA 1
ATOM 1071 C C . ILE A 1 138 ? 4.696 12.417 -17.035 1.00 72.75 138 ILE A C 1
ATOM 1073 O O . ILE A 1 138 ? 5.771 12.193 -16.475 1.00 72.75 138 ILE A O 1
ATOM 1077 N N . SER A 1 139 ? 4.639 13.010 -18.232 1.00 74.62 139 SER A N 1
ATOM 1078 C CA . SER A 1 139 ? 5.825 13.290 -19.042 1.00 74.62 139 SER A CA 1
ATOM 1079 C C . SER A 1 139 ? 6.923 14.103 -18.348 1.00 74.62 139 SER A C 1
ATOM 1081 O O . SER A 1 139 ? 8.075 13.763 -18.593 1.00 74.62 139 SER A O 1
ATOM 1083 N N . PRO A 1 140 ? 6.664 15.086 -17.454 1.00 71.44 140 PRO A N 1
ATOM 1084 C CA . PRO A 1 140 ? 7.724 15.782 -16.734 1.00 71.44 140 PRO A CA 1
ATOM 1085 C C . PRO A 1 140 ? 8.516 14.810 -15.860 1.00 71.44 140 PRO A C 1
ATOM 1087 O O . PRO A 1 140 ? 9.737 14.768 -15.958 1.00 71.44 140 PRO A O 1
ATOM 1090 N N . PHE A 1 141 ? 7.835 13.932 -15.111 1.00 63.03 141 PHE A N 1
ATOM 1091 C CA . PHE A 1 141 ? 8.473 12.888 -14.296 1.00 63.03 141 PHE A CA 1
ATOM 1092 C C . PHE A 1 141 ? 9.278 11.897 -15.148 1.00 63.03 141 PHE A C 1
ATOM 1094 O O . PHE A 1 141 ? 10.324 11.397 -14.731 1.00 63.03 141 PHE A O 1
ATOM 1101 N N . LEU A 1 142 ? 8.828 11.656 -16.382 1.00 65.56 142 LEU A N 1
ATOM 1102 C CA . LEU A 1 142 ? 9.544 10.857 -17.376 1.00 65.56 142 LEU A CA 1
ATOM 1103 C C . LEU A 1 142 ? 10.509 11.670 -18.250 1.00 65.56 142 LEU A C 1
ATOM 1105 O O . LEU A 1 142 ? 11.207 11.074 -19.066 1.00 65.56 142 LEU A O 1
ATOM 1109 N N . GLY A 1 143 ? 10.628 12.977 -18.057 1.00 51.31 143 GLY A N 1
ATOM 1110 C CA . GLY A 1 143 ? 11.461 13.881 -18.851 1.00 51.31 143 GLY A CA 1
ATOM 1111 C C . GLY A 1 143 ? 12.715 14.346 -18.118 1.00 51.31 143 GLY A C 1
ATOM 1112 O O . GLY A 1 143 ? 13.671 14.767 -18.763 1.00 51.31 143 GLY A O 1
ATOM 1113 N N . PHE A 1 144 ? 12.753 14.222 -16.787 1.00 48.97 144 PHE A N 1
ATOM 1114 C CA . PHE A 1 144 ? 13.930 14.601 -16.012 1.00 48.97 144 PHE A CA 1
ATOM 1115 C C . PHE A 1 144 ? 15.157 13.753 -16.372 1.00 48.97 144 PHE A C 1
ATOM 1117 O O . PHE A 1 144 ? 15.088 12.521 -16.504 1.00 48.97 144 PHE A O 1
ATOM 1124 N N . SER A 1 145 ? 16.274 14.464 -16.519 1.00 40.03 145 SER A N 1
ATOM 1125 C CA . SER A 1 145 ? 17.601 13.968 -16.867 1.00 40.03 145 SER A CA 1
ATOM 1126 C C . SER A 1 145 ? 18.512 13.768 -15.652 1.00 40.03 145 SER A C 1
ATOM 1128 O O . SER A 1 145 ? 19.700 13.525 -15.859 1.00 40.03 145 SER A O 1
ATOM 1130 N N . MET A 1 146 ? 17.999 13.789 -14.409 1.00 35.75 146 MET A N 1
ATOM 1131 C CA . MET A 1 146 ? 18.793 13.457 -13.214 1.00 35.75 146 MET A CA 1
ATOM 1132 C C . MET A 1 146 ? 17.988 12.782 -12.070 1.00 35.75 146 MET A C 1
ATOM 1134 O O . MET A 1 146 ? 16.918 13.259 -11.695 1.00 35.75 146 MET A O 1
ATOM 1138 N N . PHE A 1 147 ? 18.593 11.725 -11.501 1.00 44.00 147 PHE A N 1
ATOM 1139 C CA . PHE A 1 147 ? 18.337 10.956 -10.262 1.00 44.00 147 PHE A CA 1
ATOM 1140 C C . PHE A 1 147 ? 17.157 9.968 -10.199 1.00 44.00 147 PHE A C 1
ATOM 1142 O O . PHE A 1 147 ? 16.195 10.049 -10.962 1.00 44.00 147 PHE A O 1
ATOM 1149 N N . ASN A 1 148 ? 17.231 9.027 -9.234 1.00 51.22 148 ASN A N 1
ATOM 1150 C CA . ASN A 1 148 ? 16.053 8.284 -8.785 1.00 51.22 148 ASN A CA 1
ATOM 1151 C C . ASN A 1 148 ? 15.131 9.282 -8.092 1.00 51.22 148 ASN A C 1
ATOM 1153 O O . ASN A 1 148 ? 15.390 9.686 -6.959 1.00 51.22 148 ASN A O 1
ATOM 1157 N N . ILE A 1 149 ? 14.097 9.718 -8.802 1.00 57.56 149 ILE A N 1
ATOM 1158 C CA . ILE A 1 149 ? 13.115 10.642 -8.251 1.00 57.56 149 ILE A CA 1
ATOM 1159 C C . ILE A 1 149 ? 12.236 9.863 -7.298 1.00 57.56 149 ILE A C 1
ATOM 1161 O O . ILE A 1 149 ? 11.566 8.918 -7.722 1.00 57.56 149 ILE A O 1
ATOM 1165 N N . VAL A 1 150 ? 12.238 10.299 -6.042 1.00 60.62 150 VAL A N 1
ATOM 1166 C CA . VAL A 1 150 ? 11.302 9.829 -5.039 1.00 60.62 150 VAL A CA 1
ATOM 1167 C C . VAL A 1 150 ? 10.298 10.901 -4.677 1.00 60.62 150 VAL A C 1
ATOM 1169 O O . VAL A 1 150 ? 10.672 12.008 -4.300 1.00 60.62 150 VAL A O 1
ATOM 1172 N N . THR A 1 151 ? 9.016 10.574 -4.798 1.00 63.22 151 THR A N 1
ATOM 1173 C CA . THR A 1 151 ? 7.925 11.444 -4.354 1.00 63.22 151 THR A CA 1
ATOM 1174 C C . THR A 1 151 ? 7.227 10.796 -3.171 1.00 63.22 151 THR A C 1
ATOM 1176 O O . THR A 1 151 ? 6.655 9.710 -3.308 1.00 63.22 151 THR A O 1
ATOM 1179 N N . LEU A 1 152 ? 7.285 11.454 -2.015 1.00 65.94 152 LEU A N 1
ATOM 1180 C CA . LEU A 1 152 ? 6.598 11.001 -0.808 1.00 65.94 152 LEU A CA 1
ATOM 1181 C C . LEU A 1 152 ? 5.089 11.170 -0.962 1.00 65.94 152 LEU A C 1
ATOM 1183 O O . LEU A 1 152 ? 4.623 12.197 -1.457 1.00 65.94 152 LEU A O 1
ATOM 1187 N N . ALA A 1 153 ? 4.341 10.162 -0.533 1.00 62.91 153 ALA A N 1
ATOM 1188 C CA . ALA A 1 153 ? 2.893 10.189 -0.581 1.00 62.91 153 ALA A CA 1
ATOM 1189 C C . ALA A 1 153 ? 2.326 11.231 0.401 1.00 62.91 153 ALA A C 1
ATOM 1191 O O . ALA A 1 153 ? 2.732 11.279 1.562 1.00 62.91 153 ALA A O 1
ATOM 1192 N N . GLY A 1 154 ? 1.388 12.067 -0.047 1.00 58.03 154 GLY A N 1
ATOM 1193 C CA . GLY A 1 154 ? 0.763 13.068 0.818 1.00 58.03 154 GLY A CA 1
ATOM 1194 C C . GLY A 1 154 ? -0.402 13.816 0.175 1.00 58.03 154 GLY A C 1
ATOM 1195 O O . GLY A 1 154 ? -0.551 13.836 -1.048 1.00 58.03 154 GLY A O 1
ATOM 1196 N N . ILE A 1 155 ? -1.226 14.442 1.018 1.00 57.16 155 ILE A N 1
ATOM 1197 C CA . ILE A 1 155 ? -2.331 15.316 0.606 1.00 57.16 155 ILE A CA 1
ATOM 1198 C C . ILE A 1 155 ? -1.802 16.756 0.597 1.00 57.16 155 ILE A C 1
ATOM 1200 O O . ILE A 1 155 ? -1.617 17.359 1.654 1.00 57.16 155 ILE A O 1
ATOM 1204 N N . SER A 1 156 ? -1.513 17.313 -0.584 1.00 48.47 156 SER A N 1
ATOM 1205 C CA . SER A 1 156 ? -1.056 18.703 -0.724 1.00 48.47 156 SER A CA 1
ATOM 1206 C C . SER A 1 156 ? -1.685 19.389 -1.940 1.00 48.47 156 SER A C 1
ATOM 1208 O O . SER A 1 156 ? -1.299 19.147 -3.081 1.00 48.47 156 SER A O 1
ATOM 1210 N N . GLY A 1 157 ? -2.642 20.289 -1.693 1.00 59.81 157 GLY A N 1
ATOM 1211 C CA . GLY A 1 157 ? -3.203 21.183 -2.712 1.00 59.81 157 GLY A CA 1
ATOM 1212 C C . GLY A 1 157 ? -3.799 20.474 -3.939 1.00 59.81 157 GLY A C 1
ATOM 1213 O O . GLY A 1 157 ? -4.434 19.433 -3.820 1.00 59.81 157 GLY A O 1
ATOM 1214 N N . LYS A 1 158 ? -3.613 21.075 -5.126 1.00 53.22 158 LYS A N 1
ATOM 1215 C CA . LYS A 1 158 ? -4.200 20.624 -6.407 1.00 53.22 158 LYS A CA 1
ATOM 1216 C C . LYS A 1 158 ? -3.437 19.481 -7.102 1.00 53.22 158 LYS A C 1
ATOM 1218 O O . LYS A 1 158 ? -3.956 18.932 -8.066 1.00 53.22 158 LYS A O 1
ATOM 1223 N N . ASN A 1 159 ? -2.231 19.127 -6.646 1.00 51.03 159 ASN A N 1
ATOM 1224 C CA . ASN A 1 159 ? -1.407 18.077 -7.256 1.00 51.03 159 ASN A CA 1
ATOM 1225 C C . ASN A 1 159 ? -1.422 16.845 -6.356 1.00 51.03 159 ASN A C 1
ATOM 1227 O O . ASN A 1 159 ? -0.694 16.747 -5.370 1.00 51.03 159 ASN A O 1
ATOM 1231 N N . PHE A 1 160 ? -2.322 15.930 -6.682 1.00 65.44 160 PHE A N 1
ATOM 1232 C CA . PHE A 1 160 ? -2.686 14.833 -5.810 1.00 65.44 160 PHE A CA 1
ATOM 1233 C C . PHE A 1 160 ? -1.604 13.729 -5.754 1.00 65.44 160 PHE A C 1
ATOM 1235 O O . PHE A 1 160 ? -1.118 13.237 -6.772 1.00 65.44 160 PHE A O 1
ATOM 1242 N N . TYR A 1 161 ? -1.288 13.311 -4.525 1.00 69.88 161 TYR A N 1
ATOM 1243 C CA . TYR A 1 161 ? -0.568 12.096 -4.104 1.00 69.88 161 TYR A CA 1
ATOM 1244 C C . TYR A 1 161 ? 0.960 12.061 -4.179 1.00 69.88 161 TYR A C 1
ATOM 1246 O O . TYR A 1 161 ? 1.538 11.247 -3.464 1.00 69.88 161 TYR A O 1
ATOM 1254 N N . LEU A 1 162 ? 1.632 12.897 -4.974 1.00 72.19 162 LEU A N 1
ATOM 1255 C CA . LEU A 1 162 ? 3.096 12.864 -5.096 1.00 72.19 162 LEU A CA 1
ATOM 1256 C C . LEU A 1 162 ? 3.720 14.171 -4.591 1.00 72.19 162 LEU A C 1
ATOM 1258 O O . LEU A 1 162 ? 3.491 15.243 -5.146 1.00 72.19 162 LEU A O 1
ATOM 1262 N N . GLY A 1 163 ? 4.519 14.073 -3.528 1.00 76.00 163 GLY A N 1
ATOM 1263 C CA . GLY A 1 163 ? 5.279 15.184 -2.962 1.00 76.00 163 GLY A CA 1
ATOM 1264 C C . GLY A 1 163 ? 6.424 15.664 -3.859 1.00 76.00 163 GLY A C 1
ATOM 1265 O O . GLY A 1 163 ? 6.619 15.189 -4.980 1.00 76.00 163 GLY A O 1
ATOM 1266 N N . LYS A 1 164 ? 7.217 16.616 -3.349 1.00 79.56 164 LYS A N 1
ATOM 1267 C CA . LYS A 1 164 ? 8.388 17.135 -4.071 1.00 79.56 164 LYS A CA 1
ATOM 1268 C C . LYS A 1 164 ? 9.366 15.993 -4.395 1.00 79.56 164 LYS A C 1
ATOM 1270 O O . LYS A 1 164 ? 9.658 15.204 -3.497 1.00 79.56 164 LYS A O 1
ATOM 1275 N N . PRO A 1 165 ? 9.885 15.922 -5.633 1.00 83.50 165 PRO A N 1
ATOM 1276 C CA . PRO A 1 165 ? 10.963 15.012 -5.998 1.00 83.50 165 PRO A CA 1
ATOM 1277 C C . PRO A 1 165 ? 12.173 15.147 -5.071 1.00 83.50 165 PRO A C 1
ATOM 1279 O O . PRO A 1 165 ? 12.637 16.258 -4.816 1.00 83.50 165 PRO A O 1
ATOM 1282 N N . ILE A 1 166 ? 12.709 14.015 -4.625 1.00 85.81 166 ILE A N 1
ATOM 1283 C CA . ILE A 1 166 ? 13.973 13.918 -3.892 1.00 85.81 166 ILE A CA 1
ATOM 1284 C C . ILE A 1 166 ? 14.899 12.984 -4.668 1.00 85.81 166 ILE A C 1
ATOM 1286 O O . ILE A 1 166 ? 14.458 11.943 -5.156 1.00 85.81 166 ILE A O 1
ATOM 1290 N N . ALA A 1 167 ? 16.170 13.361 -4.792 1.00 87.00 167 ALA A N 1
ATOM 1291 C CA . ALA A 1 167 ? 17.206 12.517 -5.368 1.00 87.00 167 ALA A CA 1
ATOM 1292 C C . ALA A 1 167 ? 17.737 11.535 -4.315 1.00 87.00 167 ALA A C 1
ATOM 1294 O O . ALA A 1 167 ? 18.154 11.959 -3.237 1.00 87.00 167 ALA A O 1
ATOM 1295 N N . LEU A 1 168 ? 17.754 10.239 -4.635 1.00 88.81 168 LEU A N 1
ATOM 1296 C CA . LEU A 1 168 ? 18.402 9.227 -3.797 1.00 88.81 168 LEU A CA 1
ATOM 1297 C C . LEU A 1 168 ? 19.042 8.098 -4.609 1.00 88.81 168 LEU A C 1
ATOM 1299 O O . LEU A 1 168 ? 18.779 7.931 -5.801 1.00 88.81 168 LEU A O 1
ATOM 1303 N N . THR A 1 169 ? 19.867 7.296 -3.949 1.00 90.69 169 THR A N 1
ATOM 1304 C CA . THR A 1 169 ? 20.402 6.027 -4.447 1.00 90.69 169 THR A CA 1
ATOM 1305 C C . THR A 1 169 ? 19.610 4.886 -3.829 1.00 90.69 169 THR A C 1
ATOM 1307 O O . THR A 1 169 ? 19.455 4.829 -2.613 1.00 90.69 169 THR A O 1
ATOM 1310 N N . LEU A 1 170 ? 19.106 3.978 -4.662 1.00 92.06 170 LEU A N 1
ATOM 1311 C CA . LEU A 1 170 ? 18.345 2.810 -4.233 1.00 92.06 170 LEU A CA 1
ATOM 1312 C C . LEU A 1 170 ? 19.162 1.545 -4.515 1.00 92.06 170 LEU A C 1
ATOM 1314 O O . LEU A 1 170 ? 19.469 1.262 -5.672 1.00 92.06 170 LEU A O 1
ATOM 1318 N N . GLN A 1 171 ? 19.492 0.786 -3.474 1.00 93.88 171 GLN A N 1
ATOM 1319 C CA . GLN A 1 171 ? 20.205 -0.483 -3.587 1.00 93.88 171 GLN A CA 1
ATOM 1320 C C . GLN A 1 171 ? 19.214 -1.621 -3.352 1.00 93.88 171 GLN A C 1
ATOM 1322 O O . GLN A 1 171 ? 18.769 -1.832 -2.228 1.00 93.88 171 GLN A O 1
ATOM 1327 N N . LEU A 1 172 ? 18.847 -2.344 -4.412 1.00 93.44 172 LEU A N 1
ATOM 1328 C CA . LEU A 1 172 ? 17.886 -3.451 -4.357 1.00 93.44 172 LEU A CA 1
ATOM 1329 C C . LEU A 1 172 ? 18.540 -4.762 -4.772 1.00 93.44 172 LEU A C 1
ATOM 1331 O O . LEU A 1 172 ? 19.290 -4.801 -5.746 1.00 93.44 172 LEU A O 1
ATOM 1335 N N . ASN A 1 173 ? 18.156 -5.856 -4.117 1.00 90.31 173 ASN A N 1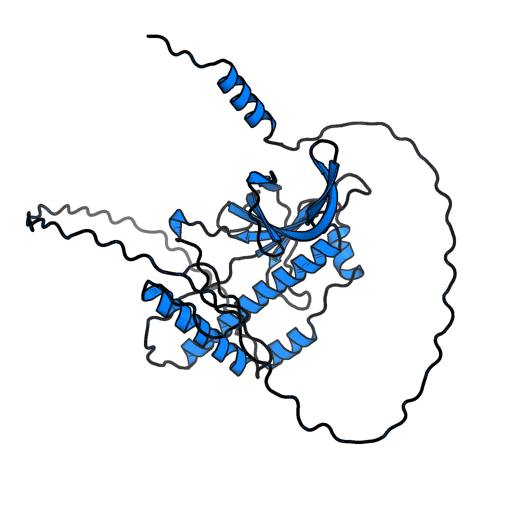
ATOM 1336 C CA . ASN A 1 173 ? 18.468 -7.193 -4.603 1.00 90.31 173 ASN A CA 1
ATOM 1337 C C . ASN A 1 173 ? 17.339 -7.696 -5.517 1.00 90.31 173 ASN A C 1
ATOM 1339 O O . ASN A 1 173 ? 16.306 -8.172 -5.046 1.00 90.31 173 ASN A O 1
ATOM 1343 N N . LEU A 1 174 ? 17.530 -7.551 -6.831 1.00 91.50 174 LEU A N 1
ATOM 1344 C CA . LEU A 1 174 ? 16.553 -7.939 -7.860 1.00 91.50 174 LEU A CA 1
ATOM 1345 C C . LEU A 1 174 ? 16.753 -9.372 -8.376 1.00 91.50 174 LEU A C 1
ATOM 1347 O O . LEU A 1 174 ? 16.183 -9.739 -9.405 1.00 91.50 174 LEU A O 1
ATOM 1351 N N . ALA A 1 175 ? 17.575 -10.182 -7.705 1.00 90.44 175 ALA A N 1
ATOM 1352 C CA . ALA A 1 175 ? 17.756 -11.567 -8.105 1.00 90.44 175 ALA A CA 1
ATOM 1353 C C . ALA A 1 175 ? 16.428 -12.339 -7.956 1.00 90.44 175 ALA A C 1
ATOM 1355 O O . ALA A 1 175 ? 15.771 -12.200 -6.919 1.00 90.44 175 ALA A O 1
ATOM 1356 N N . PRO A 1 176 ? 16.025 -13.180 -8.931 1.00 88.25 176 PRO A N 1
ATOM 1357 C CA . PRO A 1 176 ? 14.714 -13.835 -8.915 1.00 88.25 176 PRO A CA 1
ATOM 1358 C C . PRO A 1 176 ? 14.397 -14.612 -7.630 1.00 88.25 176 PRO A C 1
ATOM 1360 O O . PRO A 1 176 ? 13.251 -14.628 -7.194 1.00 88.25 176 PRO A O 1
ATOM 1363 N N . TRP A 1 177 ? 15.403 -15.225 -7.000 1.00 90.31 177 TRP A N 1
ATOM 1364 C CA . TRP A 1 177 ? 15.249 -15.983 -5.752 1.00 90.31 177 TRP A CA 1
ATOM 1365 C C . TRP A 1 177 ? 15.044 -15.110 -4.505 1.00 90.31 177 TRP A C 1
ATOM 1367 O O . TRP A 1 177 ? 14.549 -15.603 -3.496 1.00 90.31 177 TRP A O 1
ATOM 1377 N N . ASN A 1 178 ? 15.385 -13.821 -4.569 1.00 91.19 178 ASN A N 1
ATOM 1378 C CA . ASN A 1 178 ? 15.183 -12.862 -3.479 1.00 91.19 178 ASN A CA 1
ATOM 1379 C C . ASN A 1 178 ? 13.883 -12.062 -3.618 1.00 91.19 178 ASN A C 1
ATOM 1381 O O . ASN A 1 178 ? 13.470 -11.370 -2.684 1.00 91.19 178 ASN A O 1
ATOM 1385 N N . MET A 1 179 ? 13.221 -12.155 -4.771 1.00 94.00 179 MET A N 1
ATOM 1386 C CA . MET A 1 179 ? 11.966 -11.462 -5.017 1.00 94.00 179 MET A CA 1
ATOM 1387 C C . MET A 1 179 ? 10.797 -12.244 -4.420 1.00 94.00 179 MET A C 1
ATOM 1389 O O . MET A 1 179 ? 10.577 -13.416 -4.721 1.00 94.00 179 MET A O 1
ATOM 1393 N N . LYS A 1 180 ? 9.989 -11.576 -3.594 1.00 94.69 180 LYS A N 1
ATOM 1394 C CA . LYS A 1 180 ? 8.744 -12.148 -3.072 1.00 94.69 180 LYS A CA 1
ATOM 1395 C C . LYS A 1 180 ? 7.613 -11.899 -4.057 1.00 94.69 180 LYS A C 1
ATOM 1397 O O . LYS A 1 180 ? 7.348 -10.759 -4.438 1.00 94.69 180 LYS A O 1
ATOM 1402 N N . LYS A 1 181 ? 6.920 -12.967 -4.448 1.00 94.19 181 LYS A N 1
ATOM 1403 C CA . LYS A 1 181 ? 5.797 -12.903 -5.384 1.00 94.19 181 LYS A CA 1
ATOM 1404 C C . LYS A 1 181 ? 4.468 -12.750 -4.647 1.00 94.19 181 LYS A C 1
ATOM 1406 O O . LYS A 1 181 ? 4.119 -13.578 -3.812 1.00 94.19 181 LYS A O 1
ATOM 1411 N N . GLY A 1 182 ? 3.728 -11.699 -4.989 1.00 92.94 182 GLY A N 1
ATOM 1412 C CA . GLY A 1 182 ? 2.313 -11.531 -4.658 1.00 92.94 182 GLY A CA 1
ATOM 1413 C C . GLY A 1 182 ? 1.410 -11.852 -5.853 1.00 92.94 182 GLY A C 1
ATOM 1414 O O . GLY A 1 182 ? 1.881 -12.293 -6.902 1.00 92.94 182 GLY A O 1
ATOM 1415 N N . GLY A 1 183 ? 0.107 -11.584 -5.721 1.00 91.31 183 GLY A N 1
ATOM 1416 C CA . GLY A 1 183 ? -0.875 -11.888 -6.774 1.00 91.31 183 GLY A CA 1
ATOM 1417 C C . GLY A 1 183 ? -0.646 -11.147 -8.099 1.00 91.31 183 GLY A C 1
ATOM 1418 O O . GLY A 1 183 ? -0.920 -11.699 -9.155 1.00 91.31 183 GLY A O 1
ATOM 1419 N N . PHE A 1 184 ? -0.118 -9.920 -8.050 1.00 93.88 184 PHE A N 1
ATOM 1420 C CA . PHE A 1 184 ? 0.083 -9.057 -9.230 1.00 93.88 184 PHE A CA 1
ATOM 1421 C C . PHE A 1 184 ? 1.321 -8.146 -9.125 1.00 93.88 184 PHE A C 1
ATOM 1423 O O . PHE A 1 184 ? 1.571 -7.298 -9.984 1.00 93.88 184 PHE A O 1
ATOM 1430 N N . LYS A 1 185 ? 2.108 -8.308 -8.055 1.00 95.75 185 LYS A N 1
ATOM 1431 C CA . LYS A 1 185 ? 3.339 -7.554 -7.795 1.00 95.75 185 LYS A CA 1
ATOM 1432 C C . LYS A 1 185 ? 4.467 -8.489 -7.395 1.00 95.75 185 LYS A C 1
ATOM 1434 O O . LYS A 1 185 ? 4.226 -9.498 -6.730 1.00 95.75 185 LYS A O 1
ATOM 1439 N N . LEU A 1 186 ? 5.689 -8.113 -7.743 1.00 95.06 186 LEU A N 1
ATOM 1440 C CA . LEU A 1 186 ? 6.889 -8.673 -7.130 1.00 95.06 186 LEU A CA 1
ATOM 1441 C C . LEU A 1 186 ? 7.487 -7.622 -6.196 1.00 95.06 186 LEU A C 1
ATOM 1443 O O . LEU A 1 186 ? 7.461 -6.431 -6.511 1.00 95.06 186 LEU A O 1
ATOM 1447 N N . ALA A 1 187 ? 7.996 -8.071 -5.056 1.00 96.31 187 ALA A N 1
ATOM 1448 C CA . ALA A 1 187 ? 8.631 -7.242 -4.046 1.00 96.31 187 ALA A CA 1
ATOM 1449 C C . ALA A 1 187 ? 10.109 -7.620 -3.916 1.00 96.31 187 ALA A C 1
ATOM 1451 O O . ALA A 1 187 ? 10.436 -8.784 -3.689 1.00 96.31 187 ALA A O 1
ATOM 1452 N N . ALA A 1 188 ? 10.981 -6.629 -4.034 1.00 95.94 188 ALA A N 1
ATOM 1453 C CA . ALA A 1 188 ? 12.397 -6.712 -3.724 1.00 95.94 188 ALA A CA 1
ATOM 1454 C C . ALA A 1 188 ? 12.690 -5.897 -2.463 1.00 95.94 188 ALA A C 1
ATOM 1456 O O . ALA A 1 188 ? 12.011 -4.913 -2.173 1.00 95.94 188 ALA A O 1
ATOM 1457 N N . PHE A 1 189 ? 13.710 -6.299 -1.718 1.00 95.19 189 PHE A N 1
ATOM 1458 C CA . PHE A 1 189 ? 14.112 -5.634 -0.482 1.00 95.19 189 PHE A CA 1
ATOM 1459 C C . PHE A 1 189 ? 15.497 -5.023 -0.660 1.00 95.19 189 PHE A C 1
ATOM 1461 O O . PHE A 1 189 ? 16.309 -5.510 -1.455 1.00 95.19 189 PHE A O 1
ATOM 1468 N N . GLY A 1 190 ? 15.752 -3.940 0.062 1.00 95.06 190 GLY A N 1
ATOM 1469 C CA . GLY A 1 190 ? 17.000 -3.211 -0.064 1.00 95.06 190 GLY A CA 1
ATOM 1470 C C . GLY A 1 190 ? 17.080 -2.008 0.859 1.00 95.06 190 GLY A C 1
ATOM 1471 O O . GLY A 1 190 ? 16.397 -1.957 1.882 1.00 95.06 190 GLY A O 1
ATOM 1472 N N . SER A 1 191 ? 17.900 -1.038 0.473 1.00 95.06 191 SER A N 1
ATOM 1473 C CA . SER A 1 191 ? 18.120 0.206 1.208 1.00 95.06 191 SER A CA 1
ATOM 1474 C C . SER A 1 191 ? 18.095 1.425 0.286 1.00 95.06 191 SER A C 1
ATOM 1476 O O . SER A 1 191 ? 18.197 1.317 -0.940 1.00 95.06 191 SER A O 1
ATOM 1478 N N . SER A 1 192 ? 17.942 2.605 0.884 1.00 93.75 192 SER A N 1
ATOM 1479 C CA . SER A 1 192 ? 18.002 3.895 0.188 1.00 93.75 192 SER A CA 1
ATOM 1480 C C . SER A 1 192 ? 18.993 4.842 0.861 1.00 93.75 192 SER A C 1
ATOM 1482 O O . SER A 1 192 ? 19.062 4.869 2.089 1.00 93.75 192 SER A O 1
ATOM 1484 N N . MET A 1 193 ? 19.690 5.660 0.073 1.00 92.06 193 MET A N 1
ATOM 1485 C CA . MET A 1 193 ? 20.600 6.698 0.558 1.00 92.06 193 MET A CA 1
ATOM 1486 C C . MET A 1 193 ? 20.352 8.039 -0.165 1.00 92.06 193 MET A C 1
ATOM 1488 O O . MET A 1 193 ? 20.564 8.103 -1.376 1.00 92.06 193 MET A O 1
ATOM 1492 N N . PRO A 1 194 ? 19.929 9.112 0.535 1.00 91.81 194 PRO A N 1
ATOM 1493 C CA . PRO A 1 194 ? 19.553 9.128 1.953 1.00 91.81 194 PRO A CA 1
ATOM 1494 C C . PRO A 1 194 ? 18.354 8.210 2.246 1.00 91.81 194 PRO A C 1
ATOM 1496 O O . PRO A 1 194 ? 17.640 7.793 1.330 1.00 91.81 194 PRO A O 1
ATOM 1499 N N . ALA A 1 195 ? 18.152 7.878 3.523 1.00 92.81 195 ALA A N 1
ATOM 1500 C CA . ALA A 1 195 ? 17.013 7.074 3.953 1.00 92.81 195 ALA A CA 1
ATOM 1501 C C . ALA A 1 195 ? 15.698 7.778 3.574 1.00 92.81 195 ALA A C 1
ATOM 1503 O O . ALA A 1 195 ? 15.475 8.932 3.941 1.00 92.81 195 ALA A O 1
ATOM 1504 N N . VAL A 1 196 ? 14.845 7.096 2.805 1.00 91.38 196 VAL A N 1
ATOM 1505 C CA . VAL A 1 196 ? 13.532 7.622 2.393 1.00 91.38 196 VAL A CA 1
ATOM 1506 C C . VAL A 1 196 ? 12.503 7.546 3.524 1.00 91.38 196 VAL A C 1
ATOM 1508 O O . VAL A 1 196 ? 11.605 8.383 3.608 1.00 91.38 196 VAL A O 1
ATOM 1511 N N . PHE A 1 197 ? 12.645 6.555 4.402 1.00 93.06 197 PHE A N 1
ATOM 1512 C CA . PHE A 1 197 ? 11.814 6.352 5.583 1.00 93.06 197 PHE A CA 1
ATOM 1513 C C . PHE A 1 197 ? 12.686 6.368 6.846 1.00 93.06 197 PHE A C 1
ATOM 1515 O O . PHE A 1 197 ? 13.907 6.463 6.764 1.00 93.06 197 PHE A O 1
ATOM 1522 N N . GLU A 1 198 ? 12.062 6.288 8.024 1.00 86.94 198 GLU A N 1
ATOM 1523 C CA . GLU A 1 198 ? 12.781 6.319 9.311 1.00 86.94 198 GLU A CA 1
ATOM 1524 C C . GLU A 1 198 ? 13.754 5.141 9.469 1.00 86.94 198 GLU A C 1
ATOM 1526 O O . GLU A 1 198 ? 14.808 5.283 10.085 1.00 86.94 198 GLU A O 1
ATOM 1531 N N . ALA A 1 199 ? 13.426 3.994 8.870 1.00 82.56 199 ALA A N 1
ATOM 1532 C CA . ALA A 1 199 ? 14.330 2.863 8.743 1.00 82.56 199 ALA A CA 1
ATOM 1533 C C . ALA A 1 199 ? 15.103 2.925 7.416 1.00 82.56 199 ALA A C 1
ATOM 1535 O O . ALA A 1 199 ? 14.557 3.288 6.374 1.00 82.56 199 ALA A O 1
ATOM 1536 N N . ASN A 1 200 ? 16.357 2.466 7.430 1.00 79.38 200 ASN A N 1
ATOM 1537 C CA . ASN A 1 200 ? 17.191 2.381 6.222 1.00 79.38 200 ASN A CA 1
ATOM 1538 C C . ASN A 1 200 ? 16.674 1.356 5.196 1.00 79.38 200 ASN A C 1
ATOM 1540 O O . ASN A 1 200 ? 17.112 1.367 4.046 1.00 79.38 200 ASN A O 1
ATOM 1544 N N . GLY A 1 201 ? 15.787 0.451 5.615 1.00 93.56 201 GLY A N 1
ATOM 1545 C CA . GLY A 1 201 ? 15.253 -0.626 4.795 1.00 93.56 201 GLY A CA 1
ATOM 1546 C C . GLY A 1 201 ? 14.019 -0.216 3.993 1.00 93.56 201 GLY A C 1
ATOM 1547 O O . GLY A 1 201 ? 13.106 0.422 4.516 1.00 93.56 201 GLY A O 1
ATOM 1548 N N . VAL A 1 202 ? 13.961 -0.650 2.734 1.00 95.81 202 VAL A N 1
ATOM 1549 C CA . VAL A 1 202 ? 12.836 -0.402 1.822 1.00 95.81 202 VAL A CA 1
ATOM 1550 C C . VAL A 1 202 ? 12.353 -1.682 1.147 1.00 95.81 202 VAL A C 1
ATOM 1552 O O . VAL A 1 202 ? 13.139 -2.551 0.762 1.00 95.81 202 VAL A O 1
ATOM 1555 N N . CYS A 1 203 ? 11.038 -1.782 0.975 1.00 96.50 203 CYS A N 1
ATOM 1556 C CA . CYS A 1 203 ? 10.384 -2.776 0.135 1.00 96.50 203 CYS A CA 1
ATOM 1557 C C . CYS A 1 203 ? 10.017 -2.111 -1.196 1.00 96.50 203 CYS A C 1
ATOM 1559 O O . CYS A 1 203 ? 9.136 -1.257 -1.243 1.00 96.50 203 CYS A O 1
ATOM 1561 N N . ALA A 1 204 ? 10.702 -2.475 -2.276 1.00 96.50 204 ALA A N 1
ATOM 1562 C CA . ALA A 1 204 ? 10.442 -1.970 -3.617 1.00 96.50 204 ALA A CA 1
ATOM 1563 C C . ALA A 1 204 ? 9.561 -2.952 -4.392 1.00 96.50 204 ALA A C 1
ATOM 1565 O O . ALA A 1 204 ? 9.941 -4.098 -4.631 1.00 96.50 204 ALA A O 1
ATOM 1566 N N . LYS A 1 205 ? 8.386 -2.501 -4.823 1.00 97.00 205 LYS A N 1
ATOM 1567 C CA . LYS A 1 205 ? 7.412 -3.305 -5.559 1.00 97.00 205 LYS A CA 1
ATOM 1568 C C . LYS A 1 205 ? 7.286 -2.840 -6.999 1.00 97.00 205 LYS A C 1
ATOM 1570 O O . LYS A 1 205 ? 7.280 -1.644 -7.281 1.00 97.00 205 LYS A O 1
ATOM 1575 N N . HIS A 1 206 ? 7.089 -3.785 -7.907 1.00 95.06 206 HIS A N 1
ATOM 1576 C CA . HIS A 1 206 ? 6.648 -3.497 -9.268 1.00 95.06 206 HIS A CA 1
ATOM 1577 C C . HIS A 1 206 ? 5.507 -4.422 -9.694 1.00 95.06 206 HIS A C 1
ATOM 1579 O O . HIS A 1 206 ? 5.402 -5.554 -9.221 1.00 95.06 206 HIS A O 1
ATOM 1585 N N . THR A 1 207 ? 4.623 -3.933 -10.563 1.00 96.00 207 THR A N 1
ATOM 1586 C CA . THR A 1 207 ? 3.540 -4.744 -11.122 1.00 96.00 207 THR A CA 1
ATOM 1587 C C . THR A 1 207 ? 4.044 -5.625 -12.258 1.00 96.00 207 THR A C 1
ATOM 1589 O O . THR A 1 207 ? 4.952 -5.238 -12.993 1.00 96.00 207 THR A O 1
ATOM 1592 N N . TYR A 1 208 ? 3.443 -6.799 -12.422 1.00 94.94 208 TYR A N 1
ATOM 1593 C CA . TYR A 1 208 ? 3.741 -7.708 -13.525 1.00 94.94 208 TYR A CA 1
ATOM 1594 C C . TYR A 1 208 ? 2.457 -8.184 -14.201 1.00 94.94 208 TYR A C 1
ATOM 1596 O O . TYR A 1 208 ? 1.367 -8.085 -13.642 1.00 94.94 208 TYR A O 1
ATOM 1604 N N . HIS A 1 209 ? 2.605 -8.739 -15.400 1.00 93.31 209 HIS A N 1
ATOM 1605 C CA . HIS A 1 209 ? 1.542 -9.452 -16.094 1.00 93.31 209 HIS A CA 1
ATOM 1606 C C . HIS A 1 209 ? 2.022 -10.843 -16.516 1.00 93.31 209 HIS A C 1
ATOM 1608 O O . HIS A 1 209 ? 3.202 -11.013 -16.838 1.00 93.31 209 HIS A O 1
ATOM 1614 N N . PRO A 1 210 ? 1.125 -11.842 -16.530 1.00 93.19 210 PRO A N 1
ATOM 1615 C CA . PRO A 1 210 ? 1.463 -13.165 -17.023 1.00 93.19 210 PRO A CA 1
ATOM 1616 C C . PRO A 1 210 ? 1.660 -13.121 -18.543 1.00 93.19 210 PRO A C 1
ATOM 1618 O O . PRO A 1 210 ? 0.801 -12.649 -19.288 1.00 93.19 210 PRO A O 1
ATOM 1621 N N . PHE A 1 211 ? 2.779 -13.658 -19.013 1.00 93.75 211 PHE A N 1
ATOM 1622 C CA . PHE A 1 211 ? 3.123 -13.777 -20.425 1.00 93.75 211 PHE A CA 1
ATOM 1623 C C . PHE A 1 211 ? 3.401 -15.241 -20.771 1.00 93.75 211 PHE A C 1
ATOM 1625 O O . PHE A 1 211 ? 4.146 -15.929 -20.077 1.00 93.75 211 PHE A O 1
ATOM 1632 N N . LYS A 1 212 ? 2.804 -15.753 -21.850 1.00 95.50 212 LYS A N 1
ATOM 1633 C CA . LYS A 1 212 ? 3.044 -17.130 -22.306 1.00 95.50 212 LYS A CA 1
ATOM 1634 C C . LYS A 1 212 ? 4.287 -17.152 -23.192 1.00 95.50 212 LYS A C 1
ATOM 1636 O O . LYS A 1 212 ? 4.258 -16.627 -24.300 1.00 95.50 212 LYS A O 1
ATOM 1641 N N . ARG A 1 213 ? 5.357 -17.793 -22.725 1.00 94.69 213 ARG A N 1
ATOM 1642 C CA . ARG A 1 213 ? 6.588 -18.016 -23.489 1.00 94.69 213 ARG A CA 1
ATOM 1643 C C . ARG A 1 213 ? 6.695 -19.483 -23.889 1.00 94.69 213 ARG A C 1
ATOM 1645 O O . ARG A 1 213 ? 6.409 -20.368 -23.086 1.00 94.69 213 ARG A O 1
ATOM 1652 N N . VAL A 1 214 ? 7.114 -19.741 -25.123 1.00 95.44 214 VAL A N 1
ATOM 1653 C CA . VAL A 1 214 ? 7.514 -21.087 -25.545 1.00 95.44 214 VAL A CA 1
ATOM 1654 C C . VAL A 1 214 ? 8.953 -21.305 -25.086 1.00 95.44 214 VAL A C 1
ATOM 1656 O O . VAL A 1 214 ? 9.822 -20.480 -25.366 1.00 95.44 214 VAL A O 1
ATOM 1659 N N . VAL A 1 215 ? 9.179 -22.369 -24.327 1.00 94.44 215 VAL A N 1
ATOM 1660 C CA . VAL A 1 215 ? 10.486 -22.769 -23.807 1.00 94.44 215 VAL A CA 1
ATOM 1661 C C . VAL A 1 215 ? 10.766 -24.202 -24.233 1.00 94.44 215 VAL A C 1
ATOM 1663 O O . VAL A 1 215 ? 9.860 -25.032 -24.234 1.00 94.44 215 VAL A O 1
ATOM 1666 N N . ASP A 1 216 ? 12.007 -24.478 -24.609 1.00 94.06 216 ASP A N 1
ATOM 1667 C CA . ASP A 1 216 ? 12.465 -25.843 -24.837 1.00 94.06 216 ASP A CA 1
ATOM 1668 C C . ASP A 1 216 ? 12.704 -26.517 -23.478 1.00 94.06 216 ASP A C 1
ATOM 1670 O O . ASP A 1 216 ? 13.436 -25.994 -22.633 1.00 94.06 216 ASP A O 1
ATOM 1674 N N . VAL A 1 217 ? 12.030 -27.642 -23.243 1.00 93.12 217 VAL A N 1
ATOM 1675 C CA . VAL A 1 217 ? 12.206 -28.487 -22.063 1.00 93.12 217 VAL A CA 1
ATOM 1676 C C . VAL A 1 217 ? 12.565 -29.886 -22.549 1.00 93.12 217 VAL A C 1
ATOM 1678 O O . VAL A 1 217 ? 11.688 -30.697 -22.839 1.00 93.12 217 VAL A O 1
ATOM 1681 N N . GLY A 1 218 ? 13.867 -30.158 -22.657 1.00 92.06 218 GLY A N 1
ATOM 1682 C CA . GLY A 1 218 ? 14.380 -31.476 -23.045 1.00 92.06 218 GLY A CA 1
ATOM 1683 C C . GLY A 1 218 ? 14.140 -31.840 -24.515 1.00 92.06 218 GLY A C 1
ATOM 1684 O O . GLY A 1 218 ? 13.809 -32.984 -24.807 1.00 92.06 218 GLY A O 1
ATOM 1685 N N . GLY A 1 219 ? 14.257 -30.880 -25.435 1.00 93.94 219 GLY A N 1
ATOM 1686 C CA . GLY A 1 219 ? 14.029 -31.061 -26.872 1.00 93.94 219 GLY A CA 1
ATOM 1687 C C . GLY A 1 219 ? 12.562 -30.930 -27.293 1.00 93.94 219 GLY A C 1
ATOM 1688 O O . GLY A 1 219 ? 12.237 -31.126 -28.462 1.00 93.94 219 GLY A O 1
ATOM 1689 N N . SER A 1 220 ? 11.661 -30.609 -26.357 1.00 93.75 220 SER A N 1
ATOM 1690 C CA . SER A 1 220 ? 10.229 -30.420 -26.606 1.00 93.75 220 SER A CA 1
ATOM 1691 C C . SER A 1 220 ? 9.801 -28.986 -26.303 1.00 93.75 220 SER A C 1
ATOM 1693 O O . SER A 1 220 ? 10.066 -28.453 -25.225 1.00 93.75 220 SER A O 1
ATOM 1695 N N . LEU A 1 221 ? 9.080 -28.361 -27.238 1.00 96.06 221 LEU A N 1
ATOM 1696 C CA . LEU A 1 221 ? 8.538 -27.013 -27.060 1.00 96.06 221 LEU A CA 1
ATOM 1697 C C . LEU A 1 221 ? 7.342 -27.033 -26.097 1.00 96.06 221 LEU A C 1
ATOM 1699 O O . LEU A 1 221 ? 6.255 -27.496 -26.440 1.00 96.06 221 LEU A O 1
ATOM 1703 N N . ALA A 1 222 ? 7.518 -26.469 -24.904 1.00 95.12 222 ALA A N 1
ATOM 1704 C CA . ALA A 1 222 ? 6.475 -26.318 -23.895 1.00 95.12 222 ALA A CA 1
ATOM 1705 C C . ALA A 1 222 ? 6.061 -24.846 -23.731 1.00 95.12 222 ALA A C 1
ATOM 1707 O O . ALA A 1 222 ? 6.881 -23.930 -23.787 1.00 95.12 222 ALA A O 1
ATOM 1708 N N . LYS A 1 223 ? 4.770 -24.590 -23.485 1.00 96.00 223 LYS A N 1
ATOM 1709 C CA . LYS A 1 223 ? 4.277 -23.247 -23.132 1.00 96.00 223 LYS A CA 1
ATOM 1710 C C . LYS A 1 223 ? 4.403 -23.042 -21.624 1.00 96.00 223 LYS A C 1
ATOM 1712 O O . LYS A 1 223 ? 3.713 -23.703 -20.855 1.00 96.00 223 LYS A O 1
ATOM 1717 N N . LYS A 1 224 ? 5.228 -22.085 -21.204 1.00 95.19 224 LYS A N 1
ATOM 1718 C CA . LYS A 1 224 ? 5.390 -21.675 -19.805 1.00 95.19 224 LYS A CA 1
ATOM 1719 C C . LYS A 1 224 ? 4.855 -20.260 -19.608 1.00 95.19 224 LYS A C 1
ATOM 1721 O O . LYS A 1 224 ? 5.162 -19.359 -20.386 1.00 95.19 224 LYS A O 1
ATOM 1726 N N . VAL A 1 225 ? 4.053 -20.056 -18.566 1.00 92.31 225 VAL A N 1
ATOM 1727 C CA . VAL A 1 225 ? 3.660 -18.708 -18.137 1.00 92.31 225 VAL A CA 1
ATOM 1728 C C . VAL A 1 225 ? 4.810 -18.122 -17.324 1.00 92.31 225 VAL A C 1
ATOM 1730 O O . VAL A 1 225 ? 5.260 -18.732 -16.356 1.00 92.31 225 VAL A O 1
ATOM 1733 N N . VAL A 1 226 ? 5.304 -16.965 -17.747 1.00 91.56 226 VAL A N 1
ATOM 1734 C CA . VAL A 1 226 ? 6.338 -16.188 -17.064 1.00 91.56 226 VAL A CA 1
ATOM 1735 C C . VAL A 1 226 ? 5.769 -14.831 -16.681 1.00 91.56 226 VAL A C 1
ATOM 1737 O O . VAL A 1 226 ? 4.999 -14.242 -17.437 1.00 91.56 226 VAL A O 1
ATOM 1740 N N . ASP A 1 227 ? 6.140 -14.334 -15.510 1.00 90.75 227 ASP A N 1
ATOM 1741 C CA . ASP A 1 227 ? 5.720 -13.013 -15.059 1.00 90.75 227 ASP A CA 1
ATOM 1742 C C . ASP A 1 227 ? 6.654 -11.964 -15.648 1.00 90.75 227 ASP A C 1
ATOM 1744 O O . ASP A 1 227 ? 7.865 -12.000 -15.426 1.00 90.75 227 ASP A O 1
ATOM 1748 N N . VAL A 1 228 ? 6.093 -11.037 -16.419 1.00 90.31 228 VAL A N 1
ATOM 1749 C CA . VAL A 1 228 ? 6.851 -9.960 -17.052 1.00 90.31 228 VAL A CA 1
ATOM 1750 C C . VAL A 1 228 ? 6.476 -8.648 -16.367 1.00 90.31 228 VAL A C 1
ATOM 1752 O O . VAL A 1 228 ? 5.293 -8.282 -16.371 1.00 90.31 228 VAL A O 1
ATOM 1755 N N . PRO A 1 229 ? 7.438 -7.927 -15.764 1.00 90.06 229 PRO A N 1
ATOM 1756 C CA . PRO A 1 229 ? 7.178 -6.613 -15.194 1.00 90.06 229 PRO A CA 1
ATOM 1757 C C . PRO A 1 229 ? 6.556 -5.671 -16.227 1.00 90.06 229 PRO A C 1
ATOM 1759 O O . PRO A 1 229 ? 6.897 -5.712 -17.411 1.00 90.06 229 PRO A O 1
ATOM 1762 N N . HIS A 1 230 ? 5.640 -4.806 -15.797 1.00 92.12 230 HIS A N 1
ATOM 1763 C CA . HIS A 1 230 ? 5.275 -3.675 -16.641 1.00 92.12 230 HIS A CA 1
ATOM 1764 C C . HIS A 1 230 ? 6.454 -2.695 -16.721 1.00 92.12 230 HIS A C 1
ATOM 1766 O O . HIS A 1 230 ? 7.255 -2.568 -15.794 1.00 92.12 230 HIS A O 1
ATOM 1772 N N . GLU A 1 231 ? 6.547 -1.966 -17.832 1.00 88.75 231 GLU A N 1
ATOM 1773 C CA . GLU A 1 231 ? 7.621 -1.002 -18.083 1.00 88.75 231 GLU A CA 1
ATOM 1774 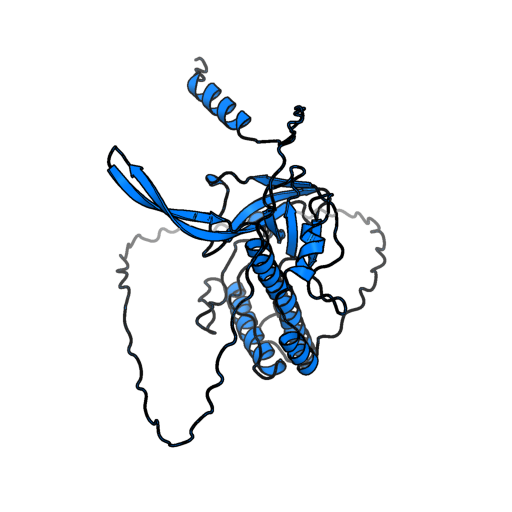C C . GLU A 1 231 ? 7.050 0.377 -18.443 1.00 88.75 231 GLU A C 1
ATOM 1776 O O . GLU A 1 231 ? 5.903 0.497 -18.891 1.00 88.75 231 GLU A O 1
ATOM 1781 N N . GLY A 1 232 ? 7.865 1.422 -18.268 1.00 87.69 232 GLY A N 1
ATOM 1782 C CA . GLY A 1 232 ? 7.564 2.781 -18.714 1.00 87.69 232 GLY A CA 1
ATOM 1783 C C . GLY A 1 232 ? 6.282 3.365 -18.114 1.00 87.69 232 GLY A C 1
ATOM 1784 O O . GLY A 1 232 ? 6.010 3.236 -16.920 1.00 87.69 232 GLY A O 1
ATOM 1785 N N . GLU A 1 233 ? 5.486 4.018 -18.962 1.00 87.19 233 GLU A N 1
ATOM 1786 C CA . GLU A 1 233 ? 4.257 4.717 -18.562 1.00 87.19 233 GLU A CA 1
ATOM 1787 C C . GLU A 1 233 ? 3.223 3.800 -17.906 1.00 87.19 233 GLU A C 1
ATOM 1789 O O . GLU A 1 233 ? 2.547 4.211 -16.966 1.00 87.19 233 GLU A O 1
ATOM 1794 N N . LYS A 1 234 ? 3.092 2.555 -18.380 1.00 90.50 234 LYS A N 1
ATOM 1795 C CA . LYS A 1 234 ? 2.089 1.617 -17.858 1.00 90.50 234 LYS A CA 1
ATOM 1796 C C . LYS A 1 234 ? 2.389 1.241 -16.409 1.00 90.50 234 LYS A C 1
ATOM 1798 O O . LYS A 1 234 ? 1.501 1.294 -15.565 1.00 90.50 234 LYS A O 1
ATOM 1803 N N . GLN A 1 235 ? 3.652 0.927 -16.130 1.00 92.25 235 GLN A N 1
ATOM 1804 C CA . GLN A 1 235 ? 4.137 0.666 -14.779 1.00 92.25 235 GLN A CA 1
ATOM 1805 C C . GLN A 1 235 ? 3.933 1.882 -13.874 1.00 92.25 235 GLN A C 1
ATOM 1807 O O . GLN A 1 235 ? 3.398 1.742 -12.780 1.00 92.25 235 GLN A O 1
ATOM 1812 N N . PHE A 1 236 ? 4.317 3.072 -14.345 1.00 90.19 236 PHE A N 1
ATOM 1813 C CA . PHE A 1 236 ? 4.144 4.306 -13.582 1.00 90.19 236 PHE A CA 1
ATOM 1814 C C . PHE A 1 236 ? 2.675 4.531 -13.203 1.00 90.19 236 PHE A C 1
ATOM 1816 O O . PHE A 1 236 ? 2.377 4.698 -12.027 1.00 90.19 236 PHE A O 1
ATOM 1823 N N . LYS A 1 237 ? 1.749 4.437 -14.168 1.00 90.00 237 LYS A N 1
ATOM 1824 C CA . LYS A 1 237 ? 0.305 4.609 -13.930 1.00 90.00 237 LYS A CA 1
ATOM 1825 C C . LYS A 1 237 ? -0.234 3.653 -12.871 1.00 90.00 237 LYS A C 1
ATOM 1827 O O . LYS A 1 237 ? -0.933 4.096 -11.963 1.00 90.00 237 LYS A O 1
ATOM 1832 N N . TYR A 1 238 ? 0.098 2.365 -12.968 1.00 93.56 238 TYR A N 1
ATOM 1833 C CA . TYR A 1 238 ? -0.359 1.384 -11.985 1.00 93.56 238 TYR A CA 1
ATOM 1834 C C . TYR A 1 238 ? 0.192 1.668 -10.599 1.00 93.56 238 TYR A C 1
ATOM 1836 O O . TYR A 1 238 ? -0.565 1.675 -9.637 1.00 93.56 238 TYR A O 1
ATOM 1844 N N . LEU A 1 239 ? 1.481 1.976 -10.483 1.00 93.50 239 LEU A N 1
ATOM 1845 C CA . LEU A 1 239 ? 2.047 2.310 -9.184 1.00 93.50 239 LEU A CA 1
ATOM 1846 C C . LEU A 1 239 ? 1.495 3.625 -8.624 1.00 93.50 239 LEU A C 1
ATOM 1848 O O . LEU A 1 239 ? 1.362 3.745 -7.411 1.00 93.50 239 LEU A O 1
ATOM 1852 N N . THR A 1 240 ? 1.142 4.604 -9.464 1.00 89.19 240 THR A N 1
ATOM 1853 C CA . THR A 1 240 ? 0.523 5.845 -8.984 1.00 89.19 240 THR A CA 1
ATOM 1854 C C . THR A 1 240 ? -0.827 5.552 -8.348 1.00 89.19 240 THR A C 1
ATOM 1856 O O . THR A 1 240 ? -1.086 6.064 -7.265 1.00 89.19 240 THR A O 1
ATOM 1859 N N . MET A 1 241 ? -1.642 4.679 -8.955 1.00 90.62 241 MET A N 1
ATOM 1860 C CA . MET A 1 241 ? -2.898 4.236 -8.339 1.00 90.62 241 MET A CA 1
ATOM 1861 C C . MET A 1 241 ? -2.666 3.615 -6.961 1.00 90.62 241 MET A C 1
ATOM 1863 O O . MET A 1 241 ? -3.394 3.920 -6.026 1.00 90.62 241 MET A O 1
ATOM 1867 N N . GLU A 1 242 ? -1.633 2.788 -6.818 1.00 93.31 242 GLU A N 1
ATOM 1868 C CA . GLU A 1 242 ? -1.295 2.143 -5.545 1.00 93.31 242 GLU A CA 1
ATOM 1869 C C . GLU A 1 242 ? -0.887 3.151 -4.467 1.00 93.31 242 GLU A C 1
ATOM 1871 O O . GLU A 1 242 ? -1.358 3.071 -3.332 1.00 93.31 242 GLU A O 1
ATOM 1876 N N . VAL A 1 243 ? -0.059 4.141 -4.824 1.00 91.38 243 VAL A N 1
ATOM 1877 C CA . VAL A 1 243 ? 0.288 5.244 -3.915 1.00 91.38 243 VAL A CA 1
ATOM 1878 C C . VAL A 1 243 ? -0.971 6.006 -3.505 1.00 91.38 243 VAL A C 1
ATOM 1880 O O . VAL A 1 243 ? -1.169 6.261 -2.318 1.00 91.38 243 VAL A O 1
ATOM 1883 N N . SER A 1 244 ? -1.853 6.326 -4.457 1.00 87.69 244 SER A N 1
ATOM 1884 C CA . SER A 1 244 ? -3.128 6.985 -4.168 1.00 87.69 244 SER A CA 1
ATOM 1885 C C . SER A 1 244 ? -3.988 6.163 -3.210 1.00 87.69 244 SER A C 1
ATOM 1887 O O . SER A 1 244 ? -4.526 6.723 -2.258 1.00 87.69 244 SER A O 1
ATOM 1889 N N . CYS A 1 245 ? -4.090 4.846 -3.414 1.00 92.12 245 CYS A N 1
ATOM 1890 C CA . CYS A 1 245 ? -4.829 3.954 -2.523 1.00 92.12 245 CYS A CA 1
ATOM 1891 C C . CYS A 1 245 ? -4.294 4.012 -1.088 1.00 92.12 245 CYS A C 1
ATOM 1893 O O . CYS A 1 245 ? -5.094 4.097 -0.163 1.00 92.12 245 CYS A O 1
ATOM 1895 N N . LEU A 1 246 ? -2.972 4.033 -0.887 1.00 92.81 246 LEU A N 1
ATOM 1896 C CA . LEU A 1 246 ? -2.380 4.141 0.452 1.00 92.81 246 LEU A CA 1
ATOM 1897 C C . LEU A 1 246 ? -2.659 5.498 1.113 1.00 92.81 246 LEU A C 1
ATOM 1899 O O . LEU A 1 246 ? -2.989 5.542 2.299 1.00 92.81 246 LEU A O 1
ATOM 1903 N N . VAL A 1 247 ? -2.588 6.599 0.354 1.00 87.94 247 VAL A N 1
ATOM 1904 C CA . VAL A 1 247 ? -2.938 7.941 0.861 1.00 87.94 247 VAL A CA 1
ATOM 1905 C C . VAL A 1 247 ? -4.396 7.984 1.313 1.00 87.94 247 VAL A C 1
ATOM 1907 O O . VAL A 1 247 ? -4.688 8.432 2.423 1.00 87.94 247 VAL A O 1
ATOM 1910 N N . TRP A 1 248 ? -5.306 7.482 0.478 1.00 90.19 248 TRP A N 1
ATOM 1911 C CA . TRP A 1 248 ? -6.729 7.419 0.800 1.00 90.19 248 TRP A CA 1
ATOM 1912 C C . TRP A 1 248 ? -7.014 6.517 1.987 1.00 90.19 248 TRP A C 1
ATOM 1914 O O . TRP A 1 248 ? -7.777 6.898 2.871 1.00 90.19 248 TRP A O 1
ATOM 1924 N N . ALA A 1 249 ? -6.381 5.348 2.040 1.00 95.19 249 ALA A N 1
ATOM 1925 C CA . ALA A 1 249 ? -6.580 4.412 3.128 1.00 95.19 249 ALA A CA 1
ATOM 1926 C C . ALA A 1 249 ? -6.167 5.020 4.477 1.00 95.19 249 ALA A C 1
ATOM 1928 O O . ALA A 1 249 ? -6.897 4.887 5.460 1.00 95.19 249 ALA A O 1
ATOM 1929 N N . GLN A 1 250 ? -5.061 5.773 4.513 1.00 94.12 250 GLN A N 1
ATOM 1930 C CA . GLN A 1 250 ? -4.656 6.508 5.710 1.00 94.12 250 GLN A CA 1
ATOM 1931 C C . GLN A 1 250 ? -5.645 7.623 6.076 1.00 94.12 250 GLN A C 1
ATOM 1933 O O . GLN A 1 250 ? -5.996 7.758 7.246 1.00 94.12 250 GLN A O 1
ATOM 1938 N N . ALA A 1 251 ? -6.122 8.407 5.105 1.00 89.62 251 ALA A N 1
ATOM 1939 C CA . ALA A 1 251 ? -7.108 9.458 5.363 1.00 89.62 251 ALA A CA 1
ATOM 1940 C C . ALA A 1 251 ? -8.428 8.889 5.914 1.00 89.62 251 ALA A C 1
ATOM 1942 O O . ALA A 1 251 ? -8.981 9.415 6.878 1.00 89.62 251 ALA A O 1
ATOM 1943 N N . LEU A 1 252 ? -8.900 7.774 5.352 1.00 95.38 252 LEU A N 1
ATOM 1944 C CA . LEU A 1 252 ? -10.095 7.068 5.811 1.00 95.38 252 LEU A CA 1
ATOM 1945 C C . LEU A 1 252 ? -9.915 6.477 7.212 1.00 95.38 252 LEU A C 1
ATOM 1947 O O . LEU A 1 252 ? -10.848 6.500 8.010 1.00 95.38 252 LEU A O 1
ATOM 1951 N N . LEU A 1 253 ? -8.721 5.986 7.543 1.00 96.44 253 LEU A N 1
ATOM 1952 C CA . LEU A 1 253 ? -8.407 5.530 8.894 1.00 96.44 253 LEU A CA 1
ATOM 1953 C C . LEU A 1 253 ? -8.398 6.689 9.906 1.00 96.44 253 LEU A C 1
ATOM 1955 O O . LEU A 1 253 ? -8.904 6.528 11.015 1.00 96.44 253 LEU A O 1
ATOM 1959 N N . ASN A 1 254 ? -7.908 7.872 9.523 1.00 94.81 254 ASN A N 1
ATOM 1960 C CA . ASN A 1 254 ? -7.950 9.057 10.387 1.00 94.81 254 ASN A CA 1
ATOM 1961 C C . ASN A 1 254 ? -9.392 9.463 10.736 1.00 94.81 254 ASN A C 1
ATOM 1963 O O . ASN A 1 254 ? -9.670 9.750 11.898 1.00 94.81 254 ASN A O 1
ATOM 1967 N N . ILE A 1 255 ? -10.326 9.382 9.778 1.00 95.69 255 ILE A N 1
ATOM 1968 C CA . ILE A 1 255 ? -11.761 9.625 10.026 1.00 95.69 255 ILE A CA 1
ATOM 1969 C C . ILE A 1 255 ? -12.312 8.676 11.097 1.00 95.69 255 ILE A C 1
ATOM 1971 O O . ILE A 1 255 ? -13.129 9.080 11.924 1.00 95.69 255 ILE A O 1
ATOM 1975 N N . VAL A 1 256 ? -11.876 7.412 11.097 1.00 96.31 256 VAL A N 1
ATOM 1976 C CA . VAL A 1 256 ? -12.296 6.427 12.106 1.00 96.31 256 VAL A CA 1
ATOM 1977 C C . VAL A 1 256 ? -11.784 6.824 13.484 1.00 96.31 256 VAL A C 1
ATOM 1979 O O . VAL A 1 256 ? -12.550 6.797 14.445 1.00 96.31 256 VAL A O 1
ATOM 1982 N N . TYR A 1 257 ? -10.517 7.225 13.594 1.00 95.69 257 TYR A N 1
ATOM 1983 C CA . TYR A 1 257 ? -9.959 7.665 14.872 1.00 95.69 257 TYR A CA 1
ATOM 1984 C C . TYR A 1 257 ? -10.608 8.946 15.397 1.00 95.69 257 TYR A C 1
ATOM 1986 O O . TYR A 1 257 ? -10.888 9.030 16.594 1.00 95.69 257 TYR A O 1
ATOM 1994 N N . ASP A 1 258 ? -10.916 9.904 14.523 1.00 94.50 258 ASP A N 1
ATOM 1995 C CA . ASP A 1 258 ? -11.653 11.107 14.913 1.00 94.50 258 ASP A CA 1
ATOM 1996 C C . ASP A 1 258 ? -13.072 10.761 15.382 1.00 94.50 258 ASP A C 1
ATOM 1998 O O . ASP A 1 258 ? -13.503 11.239 16.429 1.00 94.50 258 ASP A O 1
ATOM 2002 N N . PHE A 1 259 ? -13.758 9.834 14.707 1.00 94.69 259 PHE A N 1
ATOM 2003 C CA . PHE A 1 259 ? -15.067 9.344 15.146 1.00 94.69 259 PHE A CA 1
ATOM 2004 C C . PHE A 1 259 ? -15.025 8.663 16.525 1.00 94.69 259 PHE A C 1
ATOM 2006 O O . PHE A 1 259 ? -15.876 8.922 17.379 1.00 94.69 259 PHE A O 1
ATOM 2013 N N . VAL A 1 260 ? -14.030 7.809 16.776 1.00 94.31 260 VAL A N 1
ATOM 2014 C CA . VAL A 1 260 ? -13.834 7.176 18.093 1.00 94.31 260 VAL A CA 1
ATOM 2015 C C . VAL A 1 260 ? -13.612 8.236 19.174 1.00 94.31 260 VAL A C 1
ATOM 2017 O O . VAL A 1 260 ? -14.181 8.148 20.259 1.00 94.31 260 VAL A O 1
ATOM 2020 N N . LYS A 1 261 ? -12.823 9.271 18.871 1.00 92.88 261 LYS A N 1
ATOM 2021 C CA . LYS A 1 261 ? -12.554 10.370 19.800 1.00 92.88 261 LYS A CA 1
ATOM 2022 C C . LYS A 1 261 ? -13.806 11.207 20.095 1.00 92.88 261 LYS A C 1
ATOM 2024 O O . LYS A 1 261 ? -14.016 11.584 21.242 1.00 92.88 261 LYS A O 1
ATOM 2029 N N . GLU A 1 262 ? -14.620 11.497 19.081 1.00 93.06 262 GLU A N 1
ATOM 2030 C CA . GLU A 1 262 ? -15.862 12.279 19.202 1.00 93.06 262 GLU A CA 1
ATOM 2031 C C . GLU A 1 262 ? -16.942 11.559 20.012 1.00 93.06 262 GLU A C 1
ATOM 2033 O O . GLU A 1 262 ? -17.686 12.192 20.757 1.00 93.06 262 GLU A O 1
ATOM 2038 N N . THR A 1 263 ? -17.048 10.238 19.863 1.00 90.81 263 THR A N 1
ATOM 2039 C CA . THR A 1 263 ? -18.123 9.466 20.500 1.00 90.81 263 THR A CA 1
ATOM 2040 C C . THR A 1 263 ? -17.935 9.312 22.007 1.00 90.81 263 THR A C 1
ATOM 2042 O O . THR A 1 263 ? -18.927 9.125 22.706 1.00 90.81 263 THR A O 1
ATOM 2045 N N . ASN A 1 264 ? -16.702 9.419 22.522 1.00 79.38 264 ASN A N 1
ATOM 2046 C CA . ASN A 1 264 ? -16.361 9.291 23.948 1.00 79.38 264 ASN A CA 1
ATOM 2047 C C . ASN A 1 264 ? -17.009 8.065 24.635 1.00 79.38 264 ASN A C 1
ATOM 2049 O O . ASN A 1 264 ? -17.320 8.089 25.826 1.00 79.38 264 ASN A O 1
ATOM 2053 N N . GLN A 1 265 ? -17.270 7.001 23.868 1.00 76.38 265 GLN A N 1
ATOM 2054 C CA . GLN A 1 265 ? -17.946 5.803 24.356 1.00 76.38 265 GLN A CA 1
ATOM 2055 C C . GLN A 1 265 ? -16.950 4.855 25.023 1.00 76.38 265 GLN A C 1
ATOM 2057 O O . GLN A 1 265 ? -15.797 4.734 24.605 1.00 76.38 265 GLN A O 1
ATOM 2062 N N . LEU A 1 266 ? -17.427 4.134 26.042 1.00 80.69 266 LEU A N 1
ATOM 2063 C CA . LEU A 1 266 ? -16.726 2.970 26.574 1.00 80.69 266 LEU A CA 1
ATOM 2064 C C . LEU A 1 266 ? -16.584 1.935 25.459 1.00 80.69 266 LEU A C 1
ATOM 2066 O O . LEU A 1 266 ? -17.570 1.466 24.892 1.00 80.69 266 LEU A O 1
ATOM 2070 N N . THR A 1 267 ? -15.340 1.598 25.142 1.00 86.00 267 THR A N 1
ATOM 2071 C CA . THR A 1 267 ? -15.018 0.619 24.108 1.00 86.00 267 THR A CA 1
ATOM 2072 C C . THR A 1 267 ? -14.889 -0.761 24.753 1.00 86.00 267 THR A C 1
ATOM 2074 O O . THR A 1 267 ? -14.334 -0.876 25.847 1.00 86.00 267 THR A O 1
ATOM 2077 N N . PRO A 1 268 ? -15.412 -1.828 24.120 1.00 88.19 268 PRO A N 1
ATOM 2078 C CA . PRO A 1 268 ? -15.376 -3.177 24.693 1.00 88.19 268 PRO A CA 1
ATOM 2079 C C . PRO A 1 268 ? -13.953 -3.755 24.776 1.00 88.19 268 PRO A C 1
ATOM 2081 O O . PRO A 1 268 ? -13.721 -4.732 25.484 1.00 88.19 268 PRO A O 1
ATOM 2084 N N . PHE A 1 269 ? -13.003 -3.159 24.056 1.00 89.44 269 PHE A N 1
ATOM 2085 C CA . PHE A 1 269 ? -11.585 -3.494 24.072 1.00 89.44 269 PHE A CA 1
ATOM 2086 C C . PHE A 1 269 ? -10.742 -2.227 23.841 1.00 89.44 269 PHE A C 1
ATOM 2088 O O . PHE A 1 269 ? -11.242 -1.267 23.246 1.00 89.44 269 PHE A O 1
ATOM 2095 N N . PRO A 1 270 ? -9.465 -2.209 24.271 1.00 92.94 270 PRO A N 1
ATOM 2096 C CA . PRO A 1 270 ? -8.556 -1.100 23.994 1.00 92.94 270 PRO A CA 1
ATOM 2097 C C . PRO A 1 270 ? -8.447 -0.830 22.492 1.00 92.94 270 PRO A C 1
ATOM 2099 O O . PRO A 1 270 ? -8.179 -1.746 21.718 1.00 92.94 270 PRO A O 1
ATOM 2102 N N . ILE A 1 271 ? -8.629 0.425 22.075 1.00 95.25 271 ILE A N 1
ATOM 2103 C CA . ILE A 1 271 ? -8.611 0.786 20.655 1.00 95.25 271 ILE A CA 1
ATOM 2104 C C . ILE A 1 271 ? -7.193 0.642 20.081 1.00 95.25 271 ILE A C 1
ATOM 2106 O O . ILE A 1 271 ? -6.306 1.428 20.447 1.00 95.25 271 ILE A O 1
ATOM 2110 N N . PRO A 1 272 ? -6.962 -0.317 19.163 1.00 95.56 272 PRO A N 1
ATOM 2111 C CA . PRO A 1 272 ? -5.651 -0.515 18.570 1.00 95.56 272 PRO A CA 1
ATOM 2112 C C . PRO A 1 272 ? -5.269 0.697 17.713 1.00 95.56 272 PRO A C 1
ATOM 2114 O O . PRO A 1 272 ? -6.112 1.313 17.055 1.00 95.56 272 PRO A O 1
ATOM 2117 N N . GLN A 1 273 ? -3.984 1.047 17.730 1.00 95.81 273 GLN A N 1
ATOM 2118 C CA . GLN A 1 273 ? -3.428 2.143 16.939 1.00 95.81 273 GLN A CA 1
ATOM 2119 C C . GLN A 1 273 ? -2.791 1.578 15.670 1.00 95.81 273 GLN A C 1
ATOM 2121 O O . GLN A 1 273 ? -1.742 0.950 15.720 1.00 95.81 273 GLN A O 1
ATOM 2126 N N . PHE A 1 274 ? -3.436 1.810 14.535 1.00 96.44 274 PHE A N 1
ATOM 2127 C CA . PHE A 1 274 ? -2.998 1.397 13.215 1.00 96.44 274 PHE A CA 1
ATOM 2128 C C . PHE A 1 274 ? -2.538 2.603 12.407 1.00 96.44 274 PHE A C 1
ATOM 2130 O O . PHE A 1 274 ? -3.020 3.726 12.563 1.00 96.44 274 PHE A O 1
ATOM 2137 N N . ARG A 1 275 ? -1.641 2.331 11.466 1.00 95.94 275 ARG A N 1
ATOM 2138 C CA . ARG A 1 275 ? -1.278 3.231 10.377 1.00 95.94 275 ARG A CA 1
ATOM 2139 C C . ARG A 1 275 ? -0.977 2.405 9.138 1.00 95.94 275 ARG A C 1
ATOM 2141 O O . ARG A 1 275 ? -0.534 1.262 9.244 1.00 95.94 275 ARG A O 1
ATOM 2148 N N . PHE A 1 276 ? -1.160 2.995 7.969 1.00 95.94 276 PHE A N 1
ATOM 2149 C CA . PHE A 1 276 ? -0.592 2.435 6.753 1.00 95.94 276 PHE A CA 1
ATOM 2150 C C . PHE A 1 276 ? 0.917 2.702 6.725 1.00 95.94 276 PHE A C 1
ATOM 2152 O O . PHE A 1 276 ? 1.417 3.672 7.309 1.00 95.94 276 PHE A O 1
ATOM 2159 N N . VAL A 1 277 ? 1.661 1.808 6.074 1.00 94.88 277 VAL A N 1
ATOM 2160 C CA . VAL A 1 277 ? 3.089 2.022 5.819 1.00 94.88 277 VAL A CA 1
ATOM 2161 C C . VAL A 1 277 ? 3.273 3.289 4.993 1.00 94.88 277 VAL A C 1
ATOM 2163 O O . VAL A 1 277 ? 2.475 3.576 4.095 1.00 94.88 277 VAL A O 1
ATOM 2166 N N . LYS A 1 278 ? 4.331 4.052 5.275 1.00 93.88 278 LYS A N 1
ATOM 2167 C CA . LYS A 1 278 ? 4.696 5.158 4.390 1.00 93.88 278 LYS A CA 1
ATOM 2168 C C . LYS A 1 278 ? 5.092 4.581 3.040 1.00 93.88 278 LYS A C 1
ATOM 2170 O O . LYS A 1 278 ? 5.715 3.519 2.954 1.00 93.88 278 LYS A O 1
ATOM 2175 N N . ALA A 1 279 ? 4.718 5.303 1.995 1.00 94.12 279 ALA A N 1
ATOM 2176 C CA . ALA A 1 279 ? 4.992 4.910 0.632 1.00 94.12 279 ALA A CA 1
ATOM 2177 C C . ALA A 1 279 ? 5.556 6.064 -0.185 1.00 94.12 279 ALA A C 1
ATOM 2179 O O . ALA A 1 279 ? 5.310 7.243 0.088 1.00 94.12 279 ALA A O 1
ATOM 2180 N N . ALA A 1 280 ? 6.317 5.697 -1.206 1.00 93.12 280 ALA A N 1
ATOM 2181 C CA . ALA A 1 280 ? 6.875 6.627 -2.160 1.00 93.12 280 ALA A CA 1
ATOM 2182 C C . ALA A 1 280 ? 6.962 5.988 -3.549 1.00 93.12 280 ALA A C 1
ATOM 2184 O O . ALA A 1 280 ? 7.011 4.770 -3.688 1.00 93.12 280 ALA A O 1
ATOM 2185 N N . MET A 1 281 ? 7.002 6.806 -4.593 1.00 93.38 281 MET A N 1
ATOM 2186 C CA . MET A 1 281 ? 7.275 6.336 -5.954 1.00 93.38 281 MET A CA 1
ATOM 2187 C C . MET A 1 281 ? 8.752 6.531 -6.256 1.00 93.38 281 MET A C 1
ATOM 2189 O O . MET A 1 281 ? 9.215 7.643 -6.073 1.00 93.38 281 MET A O 1
ATOM 2193 N N . ALA A 1 282 ? 9.462 5.526 -6.765 1.00 93.00 282 ALA A N 1
ATOM 2194 C CA . ALA A 1 282 ? 10.827 5.658 -7.274 1.00 93.00 282 ALA A CA 1
ATOM 2195 C C . ALA A 1 282 ? 10.878 5.416 -8.783 1.00 93.00 282 ALA A C 1
ATOM 2197 O O . ALA A 1 282 ? 10.339 4.425 -9.272 1.00 93.00 282 ALA A O 1
ATOM 2198 N N . ILE A 1 283 ? 11.566 6.280 -9.527 1.00 89.94 283 ILE A N 1
ATOM 2199 C CA . ILE A 1 283 ? 11.752 6.127 -10.977 1.00 89.94 283 ILE A CA 1
ATOM 2200 C C . ILE A 1 283 ? 13.240 5.951 -11.267 1.00 89.94 283 ILE A C 1
ATOM 2202 O O . ILE A 1 283 ? 14.015 6.887 -11.093 1.00 89.94 283 ILE A O 1
ATOM 2206 N N . LYS A 1 284 ? 13.639 4.769 -11.749 1.00 84.88 284 LYS A N 1
ATOM 2207 C CA . LYS A 1 284 ? 14.997 4.517 -12.233 1.00 84.88 284 LYS A CA 1
ATOM 2208 C C . LYS A 1 284 ? 15.244 5.360 -13.473 1.00 84.88 284 LYS A C 1
ATOM 2210 O O . LYS A 1 284 ? 14.564 5.216 -14.496 1.00 84.88 284 LYS A O 1
ATOM 2215 N N . GLN A 1 285 ? 16.270 6.188 -13.392 1.00 75.69 285 GLN A N 1
ATOM 2216 C CA . GLN A 1 285 ? 16.760 6.917 -14.539 1.00 75.69 285 GLN A CA 1
ATOM 2217 C C . GLN A 1 285 ? 17.634 6.015 -15.424 1.00 75.69 285 GLN A C 1
ATOM 2219 O O . GLN A 1 285 ? 18.452 5.243 -14.926 1.00 75.69 285 GLN A O 1
ATOM 2224 N N . SER A 1 286 ? 17.492 6.147 -16.743 1.00 73.25 286 SER A N 1
ATOM 2225 C CA . SER A 1 286 ? 18.524 5.718 -17.686 1.00 73.25 286 SER A CA 1
ATOM 2226 C C . SER A 1 286 ? 19.202 6.940 -18.294 1.00 73.25 286 SER A C 1
ATOM 2228 O O . SER A 1 286 ? 18.517 7.862 -18.738 1.00 73.25 286 SER A O 1
ATOM 2230 N N . LEU A 1 287 ? 20.536 6.928 -18.322 1.00 72.75 287 LEU A N 1
ATOM 2231 C CA . LEU A 1 287 ? 21.348 7.919 -19.034 1.00 72.75 287 LEU A CA 1
ATOM 2232 C C . LEU A 1 287 ? 21.361 7.663 -20.548 1.00 72.75 287 LEU A C 1
ATOM 2234 O O . LEU A 1 287 ? 21.628 8.571 -21.328 1.00 72.75 287 LEU A O 1
ATOM 2238 N N . LEU A 1 288 ? 21.042 6.436 -20.968 1.00 77.44 288 LEU A N 1
ATOM 2239 C CA . LEU A 1 288 ? 21.033 6.048 -22.373 1.00 77.44 288 LEU A CA 1
ATOM 2240 C C . LEU A 1 288 ? 19.679 6.376 -23.027 1.00 77.44 288 LEU A C 1
ATOM 2242 O O . LEU A 1 288 ? 18.644 5.888 -22.543 1.00 77.44 288 LEU A O 1
ATOM 2246 N N . PRO A 1 289 ? 19.668 7.145 -24.136 1.00 76.38 289 PRO A N 1
ATOM 2247 C CA . PRO A 1 289 ? 18.470 7.384 -24.932 1.00 76.38 289 PRO A CA 1
ATOM 2248 C C . PRO A 1 289 ? 17.825 6.063 -25.373 1.00 76.38 289 PRO A C 1
ATOM 2250 O O . PRO A 1 289 ? 18.504 5.146 -25.823 1.00 76.38 289 PRO A O 1
ATOM 2253 N N . GLY A 1 290 ? 16.500 5.961 -25.255 1.00 76.06 290 GLY A N 1
ATOM 2254 C CA . GLY A 1 290 ? 15.735 4.789 -25.704 1.00 76.06 290 GLY A CA 1
ATOM 2255 C C . GLY A 1 290 ? 15.621 3.642 -24.694 1.00 76.06 290 GLY A C 1
ATOM 2256 O O . GLY A 1 290 ? 14.798 2.749 -24.892 1.00 76.06 290 GLY A O 1
ATOM 2257 N N . VAL A 1 291 ? 16.360 3.671 -23.580 1.00 78.19 291 VAL A N 1
ATOM 2258 C CA . VAL A 1 291 ? 16.162 2.697 -22.499 1.00 78.19 291 VAL A CA 1
ATOM 2259 C C . VAL A 1 291 ? 14.896 3.043 -21.720 1.00 78.19 291 VAL A C 1
ATOM 2261 O O . VAL A 1 291 ? 14.699 4.171 -21.260 1.00 78.19 291 VAL A O 1
ATOM 2264 N N . LYS A 1 292 ? 14.026 2.047 -21.559 1.00 79.25 292 LYS A N 1
ATOM 2265 C CA . LYS A 1 292 ? 12.751 2.204 -20.864 1.00 79.25 292 LYS A CA 1
ATOM 2266 C C . LYS A 1 292 ? 12.973 2.528 -19.389 1.00 79.25 292 LYS A C 1
ATOM 2268 O O . LYS A 1 292 ? 13.727 1.856 -18.686 1.00 79.25 292 LYS A O 1
ATOM 2273 N N . LYS A 1 293 ? 12.262 3.547 -18.908 1.00 82.44 293 LYS A N 1
ATOM 2274 C CA . LYS A 1 293 ? 12.238 3.904 -17.489 1.00 82.44 293 LYS A CA 1
ATOM 2275 C C . LYS A 1 293 ? 11.558 2.793 -16.690 1.00 82.44 293 LYS A C 1
ATOM 2277 O O . LYS A 1 293 ? 10.526 2.263 -17.104 1.00 82.44 293 LYS A O 1
ATOM 2282 N N . THR A 1 294 ? 12.148 2.443 -15.552 1.00 86.94 294 THR A N 1
ATOM 2283 C CA . THR A 1 294 ? 11.577 1.477 -14.603 1.00 86.94 294 THR A CA 1
ATOM 2284 C C . THR A 1 294 ? 11.071 2.243 -13.392 1.00 86.94 294 THR A C 1
ATOM 2286 O O . THR A 1 294 ? 11.774 3.123 -12.910 1.00 86.94 294 THR A O 1
ATOM 2289 N N . ALA A 1 295 ? 9.875 1.931 -12.901 1.00 92.69 295 ALA A N 1
ATOM 2290 C CA . ALA A 1 295 ? 9.327 2.555 -11.701 1.00 92.69 295 ALA A CA 1
ATOM 2291 C C . ALA A 1 295 ? 9.006 1.503 -10.635 1.00 92.69 295 ALA A C 1
ATOM 2293 O O . ALA A 1 295 ? 8.585 0.388 -10.964 1.00 92.69 295 ALA A O 1
ATOM 2294 N N . PHE A 1 296 ? 9.185 1.881 -9.373 1.00 95.12 296 PHE A N 1
ATOM 2295 C CA . PHE A 1 296 ? 8.942 1.064 -8.190 1.00 95.12 296 PHE A CA 1
ATOM 2296 C C . PHE A 1 296 ? 8.068 1.822 -7.190 1.00 95.12 296 PHE A C 1
ATOM 2298 O O . PHE A 1 296 ? 8.238 3.021 -6.993 1.00 95.12 296 PHE A O 1
ATOM 2305 N N . LEU A 1 297 ? 7.161 1.108 -6.531 1.00 96.44 297 LEU A N 1
ATOM 2306 C CA . LEU A 1 297 ? 6.515 1.565 -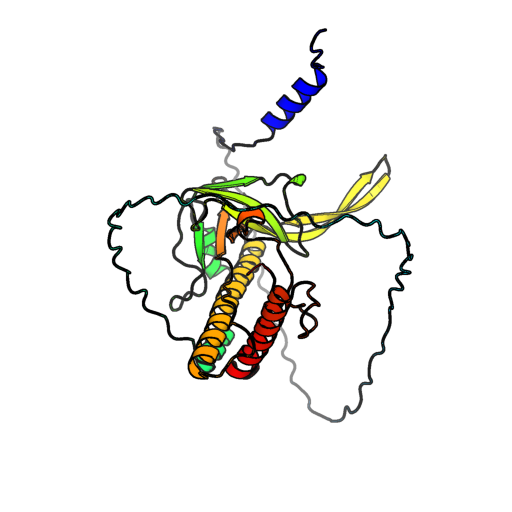5.306 1.00 96.44 297 LEU A CA 1
ATOM 2307 C C . LEU A 1 297 ? 7.435 1.195 -4.147 1.00 96.44 297 LEU A C 1
ATOM 2309 O O . LEU A 1 297 ? 7.706 0.016 -3.942 1.00 96.44 297 LEU A O 1
ATOM 2313 N N . LEU A 1 298 ? 7.929 2.184 -3.418 1.00 96.44 298 LEU A N 1
ATOM 2314 C CA . LEU A 1 298 ? 8.684 1.987 -2.192 1.00 96.44 298 LEU A CA 1
ATOM 2315 C C . LEU A 1 298 ? 7.725 2.001 -1.008 1.00 96.44 298 LEU A C 1
ATOM 2317 O O . LEU A 1 298 ? 6.900 2.903 -0.904 1.00 96.44 298 LEU A O 1
ATOM 2321 N N . GLU A 1 299 ? 7.873 1.041 -0.109 1.00 96.88 299 GLU A N 1
ATOM 2322 C CA . GLU A 1 299 ? 7.175 0.972 1.173 1.00 96.88 299 GLU A CA 1
ATOM 2323 C C . GLU A 1 299 ? 8.175 0.754 2.310 1.00 96.88 299 GLU A C 1
ATOM 2325 O O . GLU A 1 299 ? 9.251 0.176 2.109 1.00 96.88 299 GLU A O 1
ATOM 2330 N N . GLU A 1 300 ? 7.803 1.191 3.512 1.00 95.56 300 GLU A N 1
ATOM 2331 C CA . GLU A 1 300 ? 8.511 0.825 4.740 1.00 95.56 300 GLU A CA 1
ATOM 2332 C C . GLU A 1 300 ? 8.579 -0.701 4.895 1.00 95.56 300 GLU A C 1
ATOM 2334 O O . GLU A 1 300 ? 7.606 -1.420 4.642 1.00 95.56 300 GLU A O 1
ATOM 2339 N N . ILE A 1 301 ? 9.733 -1.213 5.329 1.00 94.56 301 ILE A N 1
ATOM 2340 C CA . ILE A 1 301 ? 9.841 -2.624 5.699 1.00 94.56 301 ILE A CA 1
ATOM 2341 C C . ILE A 1 301 ? 9.142 -2.843 7.036 1.00 94.56 301 ILE A C 1
ATOM 2343 O O . ILE A 1 301 ? 9.433 -2.183 8.025 1.00 94.56 301 ILE A O 1
ATOM 2347 N N . ILE A 1 302 ? 8.263 -3.839 7.048 1.00 92.69 302 ILE A N 1
ATOM 2348 C CA . ILE A 1 302 ? 7.696 -4.433 8.251 1.00 92.69 302 ILE A CA 1
ATOM 2349 C C . ILE A 1 302 ? 8.664 -5.538 8.705 1.00 92.69 302 ILE A C 1
ATOM 2351 O O . ILE A 1 302 ? 8.674 -6.613 8.104 1.00 92.69 302 ILE A O 1
ATOM 2355 N N . ASP A 1 303 ? 9.469 -5.292 9.741 1.00 90.50 303 ASP A N 1
ATOM 2356 C CA . ASP A 1 303 ? 10.426 -6.281 10.254 1.00 90.50 303 ASP A CA 1
ATOM 2357 C C . ASP A 1 303 ? 9.715 -7.307 11.159 1.00 90.50 303 ASP A C 1
ATOM 2359 O O . ASP A 1 303 ? 9.127 -6.939 12.182 1.00 90.50 303 ASP A O 1
ATOM 2363 N N . PRO A 1 304 ? 9.732 -8.607 10.804 1.00 89.50 304 PRO A N 1
ATOM 2364 C CA . PRO A 1 304 ? 9.068 -9.635 11.592 1.00 89.50 304 PRO A CA 1
ATOM 2365 C C . PRO A 1 304 ? 9.719 -9.901 12.951 1.00 89.50 304 PRO A C 1
ATOM 2367 O O . PRO A 1 304 ? 9.058 -10.471 13.818 1.00 89.50 304 PRO A O 1
ATOM 2370 N N . ASN A 1 305 ? 10.988 -9.531 13.137 1.00 90.06 305 ASN A N 1
ATOM 2371 C CA . ASN A 1 305 ? 11.720 -9.797 14.373 1.00 90.06 305 ASN A CA 1
ATOM 2372 C C . ASN A 1 305 ? 11.415 -8.760 15.452 1.00 90.06 305 ASN A C 1
ATOM 2374 O O . ASN A 1 305 ? 11.297 -9.109 16.622 1.00 90.06 305 ASN A O 1
ATOM 2378 N N . THR A 1 306 ? 11.297 -7.495 15.057 1.00 89.12 306 THR A N 1
ATOM 2379 C CA . THR A 1 306 ? 11.091 -6.378 15.987 1.00 89.12 306 THR A CA 1
ATOM 2380 C C . THR A 1 306 ? 9.623 -6.032 16.167 1.00 89.12 306 THR A C 1
ATOM 2382 O O . THR A 1 306 ? 9.220 -5.607 17.244 1.00 89.12 306 THR A O 1
ATOM 2385 N N . GLU A 1 307 ? 8.804 -6.259 15.147 1.00 87.25 307 GLU A N 1
ATOM 2386 C CA . GLU A 1 307 ? 7.416 -5.808 15.157 1.00 87.25 307 GLU A CA 1
ATOM 2387 C C . GLU A 1 307 ? 6.424 -6.983 14.952 1.00 87.25 307 GLU A C 1
ATOM 2389 O O . GLU A 1 307 ? 5.215 -6.837 15.098 1.00 87.25 307 GLU A O 1
ATOM 2394 N N . GLY A 1 308 ? 6.912 -8.190 14.654 1.00 88.44 308 GLY A N 1
ATOM 2395 C CA . GLY A 1 308 ? 6.102 -9.410 14.636 1.00 88.44 308 GLY A CA 1
ATOM 2396 C C . GLY A 1 308 ? 5.583 -9.845 13.261 1.00 88.44 308 GLY A C 1
ATOM 2397 O O . GLY A 1 308 ? 5.795 -9.219 12.222 1.00 88.44 308 GLY A O 1
ATOM 2398 N N . LYS A 1 309 ? 4.917 -11.006 13.241 1.00 91.44 309 LYS A N 1
ATOM 2399 C CA . LYS A 1 309 ? 4.528 -11.688 11.997 1.00 91.44 309 LYS A CA 1
ATOM 2400 C C . LYS A 1 309 ? 3.427 -10.931 11.253 1.00 91.44 309 LYS A C 1
ATOM 2402 O O . LYS A 1 309 ? 2.441 -10.508 11.851 1.00 91.44 309 LYS A O 1
ATOM 2407 N N . PHE A 1 310 ? 3.575 -10.859 9.931 1.00 93.12 310 PHE A N 1
ATOM 2408 C CA . PHE A 1 310 ? 2.561 -10.330 9.023 1.00 93.12 310 PHE A CA 1
ATOM 2409 C C . PHE A 1 310 ? 1.300 -11.204 9.046 1.00 93.12 310 PHE A C 1
ATOM 2411 O O . PHE A 1 310 ? 1.383 -12.429 8.925 1.00 93.12 310 PHE A O 1
ATOM 2418 N N . ARG A 1 311 ? 0.137 -10.571 9.179 1.00 94.62 311 ARG A N 1
ATOM 2419 C CA . ARG A 1 311 ? -1.178 -11.205 9.278 1.00 94.62 311 ARG A CA 1
ATOM 2420 C C . ARG A 1 311 ? -2.160 -10.519 8.344 1.00 94.62 311 ARG A C 1
ATOM 2422 O O . ARG A 1 311 ? -2.065 -9.323 8.089 1.00 94.62 311 ARG A O 1
ATOM 2429 N N . LYS A 1 312 ? -3.131 -11.286 7.865 1.00 96.12 312 LYS A N 1
ATOM 2430 C CA . LYS A 1 312 ? -4.288 -10.764 7.147 1.00 96.12 312 LYS A CA 1
ATOM 2431 C C . LYS A 1 312 ? -5.469 -10.767 8.106 1.00 96.12 312 LYS A C 1
ATOM 2433 O O . LYS A 1 312 ? -5.768 -11.824 8.647 1.00 96.12 312 LYS A O 1
ATOM 2438 N N . TYR A 1 313 ? -6.089 -9.611 8.322 1.00 97.31 313 TYR A N 1
ATOM 2439 C CA . TYR A 1 313 ? -7.210 -9.440 9.247 1.00 97.31 313 TYR A CA 1
ATOM 2440 C C . TYR A 1 313 ? -8.550 -9.580 8.531 1.00 97.31 313 TYR A C 1
ATOM 2442 O O . TYR A 1 313 ? -9.399 -10.336 8.995 1.00 97.31 313 TYR A O 1
ATOM 2450 N N . LEU A 1 314 ? -8.709 -8.920 7.378 1.00 96.94 314 LEU A N 1
ATOM 2451 C CA . LEU A 1 314 ? -9.930 -8.961 6.564 1.00 96.94 314 LEU A CA 1
ATOM 2452 C C . LEU A 1 314 ? -9.632 -9.435 5.140 1.00 96.94 314 LEU A C 1
ATOM 2454 O O . LEU A 1 314 ? -8.545 -9.208 4.606 1.00 96.94 314 LEU A O 1
ATOM 2458 N N . ASN A 1 315 ? -10.614 -10.074 4.507 1.00 94.38 315 ASN A N 1
ATOM 2459 C CA . ASN A 1 315 ? -10.563 -10.434 3.090 1.00 94.38 315 ASN A CA 1
ATOM 2460 C C . ASN A 1 315 ? -11.273 -9.391 2.218 1.00 94.38 315 ASN A C 1
ATOM 2462 O O . ASN A 1 315 ? -12.136 -8.658 2.680 1.00 94.38 315 ASN A O 1
ATOM 2466 N N . ASN A 1 316 ? -10.969 -9.384 0.918 1.00 93.25 316 ASN A N 1
ATOM 2467 C CA . ASN A 1 316 ? -11.646 -8.506 -0.052 1.00 93.25 316 ASN A CA 1
ATOM 2468 C C . ASN A 1 316 ? -13.072 -8.936 -0.392 1.00 93.25 316 ASN A C 1
ATOM 2470 O O . ASN A 1 316 ? -13.837 -8.152 -0.937 1.00 93.25 316 ASN A O 1
ATOM 2474 N N . VAL A 1 317 ? -13.407 -10.195 -0.114 1.00 93.06 317 VAL A N 1
ATOM 2475 C CA . VAL A 1 317 ? -14.674 -10.816 -0.525 1.00 93.06 317 VAL A CA 1
ATOM 2476 C C . VAL A 1 317 ? -15.672 -10.959 0.620 1.00 93.06 317 VAL A C 1
ATOM 2478 O O . VAL A 1 317 ? -16.790 -11.402 0.390 1.00 93.06 317 VAL A O 1
ATOM 2481 N N . SER A 1 318 ? -15.272 -10.633 1.851 1.00 94.31 318 SER A N 1
ATOM 2482 C CA . SER A 1 318 ? -16.133 -10.736 3.028 1.00 94.31 318 SER A CA 1
ATOM 2483 C C . SER A 1 318 ? -15.809 -9.620 4.022 1.00 94.31 318 SER A C 1
ATOM 2485 O O . SER A 1 318 ? -14.625 -9.378 4.268 1.00 94.31 318 SER A O 1
ATOM 2487 N N . PRO A 1 319 ? -16.829 -8.967 4.608 1.00 91.12 319 PRO A N 1
ATOM 2488 C CA . PRO A 1 319 ? -16.644 -8.016 5.701 1.00 91.12 319 PRO A CA 1
ATOM 2489 C C . PRO A 1 319 ? -16.373 -8.710 7.045 1.00 91.12 319 PRO A C 1
ATOM 2491 O O . PRO A 1 319 ? -16.087 -8.040 8.033 1.00 91.12 319 PRO A O 1
ATOM 2494 N N . GLU A 1 320 ? -16.497 -10.039 7.114 1.00 96.31 320 GLU A N 1
ATOM 2495 C CA . GLU A 1 320 ? -16.264 -10.785 8.346 1.00 96.31 320 GLU A CA 1
ATOM 2496 C C . GLU A 1 320 ? -14.766 -10.866 8.676 1.00 96.31 320 GLU A C 1
ATOM 2498 O O . GLU A 1 320 ? -13.934 -11.071 7.778 1.00 96.31 320 GLU A O 1
ATOM 2503 N N . PRO A 1 321 ? -14.400 -10.747 9.965 1.00 96.81 321 PRO A N 1
ATOM 2504 C CA . PRO A 1 321 ? -13.018 -10.880 10.381 1.00 96.81 321 PRO A CA 1
ATOM 2505 C C . PRO A 1 321 ? -12.536 -12.317 10.194 1.00 96.81 321 PRO A C 1
ATOM 2507 O O . PRO A 1 321 ? -13.258 -13.283 10.449 1.00 96.81 321 PRO A O 1
ATOM 2510 N N . LEU A 1 322 ? -11.279 -12.473 9.780 1.00 96.56 322 LEU A N 1
ATOM 2511 C CA . LEU A 1 322 ? -10.639 -13.781 9.777 1.00 96.56 322 LEU A CA 1
ATOM 2512 C C . LEU A 1 322 ? -10.500 -14.302 11.211 1.00 96.56 322 LEU A C 1
ATOM 2514 O O . LEU A 1 322 ? -10.152 -13.558 12.125 1.00 96.56 322 LEU A O 1
ATOM 2518 N N . VAL A 1 323 ? -10.740 -15.601 11.399 1.00 96.56 323 VAL A N 1
ATOM 2519 C CA . VAL A 1 323 ? -10.629 -16.243 12.714 1.00 96.56 323 VAL A CA 1
ATOM 2520 C C . VAL A 1 323 ? -9.180 -16.188 13.199 1.00 96.56 323 VAL A C 1
ATOM 2522 O O . VAL A 1 323 ? -8.292 -16.815 12.613 1.00 96.56 323 VAL A O 1
ATOM 2525 N N . MET A 1 324 ? -8.958 -15.475 14.303 1.00 96.12 324 MET A N 1
ATOM 2526 C CA . MET A 1 324 ? -7.649 -15.341 14.937 1.00 96.12 324 MET A CA 1
ATOM 2527 C C . MET A 1 324 ? -7.483 -16.322 16.093 1.00 96.12 324 MET A C 1
ATOM 2529 O O . MET A 1 324 ? -8.429 -16.644 16.806 1.00 96.12 324 MET A O 1
ATOM 2533 N N . LYS A 1 325 ? -6.253 -16.808 16.291 1.00 95.88 325 LYS A N 1
ATOM 2534 C CA . LYS A 1 325 ? -5.923 -17.709 17.411 1.00 95.88 325 LYS A CA 1
ATOM 2535 C C . LYS A 1 325 ? -5.702 -16.967 18.727 1.00 95.88 325 LYS A C 1
ATOM 2537 O O . LYS A 1 325 ? -5.829 -17.561 19.789 1.00 95.88 325 LYS A O 1
ATOM 2542 N N . ILE A 1 326 ? -5.287 -15.710 18.626 1.00 95.19 326 ILE A N 1
ATOM 2543 C CA . ILE A 1 326 ? -4.870 -14.860 19.736 1.00 95.19 326 ILE A CA 1
ATOM 2544 C C . ILE A 1 326 ? -5.957 -13.802 19.921 1.00 95.19 326 ILE A C 1
ATOM 2546 O O . ILE A 1 326 ? -6.436 -13.243 18.931 1.00 95.19 326 ILE A O 1
ATOM 2550 N N . LYS A 1 327 ? -6.360 -13.548 21.169 1.00 95.12 327 LYS A N 1
ATOM 2551 C CA . LYS A 1 327 ? -7.456 -12.622 21.480 1.00 95.12 327 LYS A CA 1
ATOM 2552 C C . LYS A 1 327 ? -7.137 -11.207 21.001 1.00 95.12 327 LYS A C 1
ATOM 2554 O O . LYS A 1 327 ? -7.986 -10.567 20.402 1.00 95.12 327 LYS A O 1
ATOM 2559 N N . GLU A 1 328 ? -5.905 -10.756 21.191 1.00 94.19 328 GLU A N 1
ATOM 2560 C CA . GLU A 1 328 ? -5.438 -9.428 20.789 1.00 94.19 328 GLU A CA 1
ATOM 2561 C C . GLU A 1 328 ? -5.511 -9.240 19.264 1.00 94.19 328 GLU A C 1
ATOM 2563 O O . GLU A 1 328 ? -5.957 -8.202 18.776 1.00 94.19 328 GLU A O 1
ATOM 2568 N N . ASP A 1 329 ? -5.157 -10.279 18.497 1.00 94.88 329 ASP A N 1
ATOM 2569 C CA . ASP A 1 329 ? -5.305 -10.278 17.037 1.00 94.88 329 ASP A CA 1
ATOM 2570 C C . ASP A 1 329 ? -6.793 -10.248 16.628 1.00 94.88 329 ASP A C 1
ATOM 2572 O O . ASP A 1 329 ? -7.143 -9.643 15.614 1.00 94.88 329 ASP A O 1
ATOM 2576 N N . MET A 1 330 ? -7.676 -10.881 17.410 1.00 96.12 330 MET A N 1
ATOM 2577 C CA . MET A 1 330 ? -9.125 -10.837 17.186 1.00 96.12 330 MET A CA 1
ATOM 2578 C C . MET A 1 330 ? -9.707 -9.453 17.499 1.00 96.12 330 MET A C 1
ATOM 2580 O O . MET A 1 330 ? -10.515 -8.949 16.724 1.00 96.12 330 MET A O 1
ATOM 2584 N N . ASP A 1 331 ? -9.271 -8.810 18.584 1.00 95.81 331 ASP A N 1
ATOM 2585 C CA . ASP A 1 331 ? -9.666 -7.441 18.939 1.00 95.81 331 ASP A CA 1
ATOM 2586 C C . ASP A 1 331 ? -9.216 -6.453 17.843 1.00 95.81 331 ASP A C 1
ATOM 2588 O O . ASP A 1 331 ? -9.988 -5.593 17.414 1.00 95.81 331 ASP A O 1
ATOM 2592 N N . CYS A 1 332 ? -8.014 -6.653 17.286 1.00 96.12 332 CYS A N 1
ATOM 2593 C CA . CYS A 1 332 ? -7.545 -5.954 16.088 1.00 96.12 332 CYS A CA 1
ATOM 2594 C C . CYS A 1 332 ? -8.460 -6.171 14.879 1.00 96.12 332 CYS A C 1
ATOM 2596 O O . CYS A 1 332 ? -8.859 -5.205 14.228 1.00 96.12 332 CYS A O 1
ATOM 2598 N N . ALA A 1 333 ? -8.810 -7.424 14.576 1.00 96.81 333 ALA A N 1
ATOM 2599 C CA . ALA A 1 333 ? -9.703 -7.740 13.465 1.00 96.81 333 ALA A CA 1
ATOM 2600 C C . ALA A 1 333 ? -11.077 -7.070 13.645 1.00 96.81 333 ALA A C 1
ATOM 2602 O O . ALA A 1 333 ? -11.572 -6.436 12.717 1.00 96.81 333 ALA A O 1
ATOM 2603 N N . ASN A 1 334 ? -11.646 -7.129 14.852 1.00 96.50 334 ASN A N 1
ATOM 2604 C CA . ASN A 1 334 ? -12.923 -6.504 15.196 1.00 96.50 334 ASN A CA 1
ATOM 2605 C C . ASN A 1 334 ? -12.883 -4.978 15.045 1.00 96.50 334 ASN A C 1
ATOM 2607 O O . ASN A 1 334 ? -13.806 -4.394 14.476 1.00 96.50 334 ASN A O 1
ATOM 2611 N N . PHE A 1 335 ? -11.806 -4.324 15.495 1.00 96.81 335 PHE A N 1
ATOM 2612 C CA . PHE A 1 335 ? -11.621 -2.891 15.266 1.00 96.81 335 PHE A CA 1
ATOM 2613 C C . PHE A 1 335 ? -11.588 -2.552 13.775 1.00 96.81 335 PHE A C 1
ATOM 2615 O O . PHE A 1 335 ? -12.192 -1.571 13.348 1.00 96.81 335 PHE A O 1
ATOM 2622 N N . LEU A 1 336 ? -10.903 -3.362 12.969 1.00 97.31 336 LEU A N 1
ATOM 2623 C CA . LEU A 1 336 ? -10.802 -3.133 11.533 1.00 97.31 336 LEU A CA 1
ATOM 2624 C C . LEU A 1 336 ? -12.154 -3.325 10.831 1.00 97.31 336 LEU A C 1
ATOM 2626 O O . LEU A 1 336 ? -12.482 -2.515 9.968 1.00 97.31 336 LEU A O 1
ATOM 2630 N N . VAL A 1 337 ? -12.989 -4.287 11.241 1.00 97.56 337 VAL A N 1
ATOM 2631 C CA . VAL A 1 337 ? -14.388 -4.389 10.765 1.00 97.56 337 VAL A CA 1
ATOM 2632 C C . VAL A 1 337 ? -15.183 -3.134 11.125 1.00 97.56 337 VAL A C 1
ATOM 2634 O O . VAL A 1 337 ? -15.830 -2.535 10.265 1.00 97.56 337 VAL A O 1
ATOM 2637 N N . PHE A 1 338 ? -15.101 -2.690 12.381 1.00 96.56 338 PHE A N 1
ATOM 2638 C CA . PHE A 1 338 ? -15.730 -1.446 12.826 1.00 96.56 338 PHE A CA 1
ATOM 2639 C C . PHE A 1 338 ? -15.260 -0.244 11.989 1.00 96.56 338 PHE A C 1
ATOM 2641 O O . PHE A 1 338 ? -16.073 0.573 11.555 1.00 96.56 338 PHE A O 1
ATOM 2648 N N . SER A 1 339 ? -13.961 -0.172 11.684 1.00 97.50 339 SER A N 1
ATOM 2649 C CA . SER A 1 339 ? -13.379 0.884 10.854 1.00 97.50 339 SER A CA 1
ATOM 2650 C C . SER A 1 339 ? -14.010 0.932 9.458 1.00 97.50 339 SER A C 1
ATOM 2652 O O . SER A 1 339 ? -14.351 2.018 8.988 1.00 97.50 339 SER A O 1
ATOM 2654 N N . GLN A 1 340 ? -14.268 -0.227 8.833 1.00 97.44 340 GLN A N 1
ATOM 2655 C CA . GLN A 1 340 ? -14.940 -0.300 7.531 1.00 97.44 340 GLN A CA 1
ATOM 2656 C C . GLN A 1 340 ? -16.358 0.261 7.601 1.00 97.44 340 GLN A C 1
ATOM 2658 O O . GLN A 1 340 ? -16.767 1.021 6.724 1.00 97.44 340 GLN A O 1
ATOM 2663 N N . GLN A 1 341 ? -17.102 -0.086 8.654 1.00 96.81 341 GLN A N 1
ATOM 2664 C CA . GLN A 1 341 ? -18.472 0.388 8.852 1.00 96.81 341 GLN A CA 1
ATOM 2665 C C . GLN A 1 341 ? -18.518 1.906 9.043 1.00 96.81 341 GLN A C 1
ATOM 2667 O O . GLN A 1 341 ? -19.322 2.587 8.402 1.00 96.81 341 GLN A O 1
ATOM 2672 N N . VAL A 1 342 ? -17.625 2.451 9.874 1.00 96.25 342 VAL A N 1
ATOM 2673 C CA . VAL A 1 342 ? -17.519 3.899 10.092 1.00 96.25 342 VAL A CA 1
ATOM 2674 C C . VAL A 1 342 ? -17.154 4.615 8.798 1.00 96.25 342 VAL A C 1
ATOM 2676 O O . VAL A 1 342 ? -17.804 5.602 8.463 1.00 96.25 342 VAL A O 1
ATOM 2679 N N . GLN A 1 343 ? -16.172 4.120 8.041 1.00 97.00 343 GLN A N 1
ATOM 2680 C CA . GLN A 1 343 ? -15.800 4.695 6.744 1.00 97.00 343 GLN A CA 1
ATOM 2681 C C . GLN A 1 343 ? -16.977 4.676 5.770 1.00 97.00 343 GLN A C 1
ATOM 2683 O O . GLN A 1 343 ? -17.307 5.710 5.192 1.00 97.00 343 GLN A O 1
ATOM 2688 N N . TYR A 1 344 ? -17.662 3.538 5.638 1.00 96.62 344 TYR A N 1
ATOM 2689 C CA . TYR A 1 344 ? -18.823 3.405 4.765 1.00 96.62 344 TYR A CA 1
ATOM 2690 C C . TYR A 1 344 ? -19.930 4.393 5.149 1.00 96.62 344 TYR A C 1
ATOM 2692 O O . TYR A 1 344 ? -20.493 5.064 4.289 1.00 96.62 344 TYR A O 1
ATOM 2700 N N . PHE A 1 345 ? -20.211 4.563 6.441 1.00 96.75 345 PHE A N 1
ATOM 2701 C CA . PHE A 1 345 ? -21.209 5.523 6.906 1.00 96.75 345 PHE A CA 1
ATOM 2702 C C . PHE A 1 345 ? -20.768 6.981 6.696 1.00 96.75 345 PHE A C 1
ATOM 2704 O O . PHE A 1 345 ? -21.482 7.765 6.065 1.00 96.75 345 PHE A O 1
ATOM 2711 N N . LYS A 1 346 ? -19.574 7.348 7.180 1.00 93.50 346 LYS A N 1
ATOM 2712 C CA . LYS A 1 346 ? -19.041 8.720 7.134 1.00 93.50 346 LYS A CA 1
ATOM 2713 C C . LYS A 1 346 ? -18.828 9.218 5.708 1.00 93.50 346 LYS A C 1
ATOM 2715 O O . LYS A 1 346 ? -18.958 10.411 5.465 1.00 93.50 346 LYS A O 1
ATOM 2720 N N . THR A 1 347 ? -18.576 8.325 4.756 1.00 93.38 347 THR A N 1
ATOM 2721 C CA . THR A 1 347 ? -18.416 8.669 3.334 1.00 93.38 347 THR A CA 1
ATOM 2722 C C . THR A 1 347 ? -19.730 8.621 2.552 1.00 93.38 347 THR A C 1
ATOM 2724 O O . THR A 1 347 ? -19.713 8.661 1.324 1.00 93.38 347 THR A O 1
ATOM 2727 N N . LYS A 1 348 ? -20.887 8.524 3.225 1.00 94.50 348 LYS A N 1
ATOM 2728 C CA . LYS A 1 348 ? -22.203 8.360 2.581 1.00 94.50 348 LYS A CA 1
ATOM 2729 C C . LYS A 1 348 ? -22.219 7.182 1.598 1.00 94.50 348 LYS A C 1
ATOM 2731 O O . LYS A 1 348 ? -22.749 7.294 0.496 1.00 94.50 348 LYS A O 1
ATOM 2736 N N . LYS A 1 349 ? -21.644 6.052 2.016 1.00 95.62 349 LYS A N 1
ATOM 2737 C CA . LYS A 1 349 ? -21.589 4.776 1.289 1.00 95.62 349 LYS A CA 1
ATOM 2738 C C . LYS A 1 349 ? -20.714 4.786 0.031 1.00 95.62 349 LYS A C 1
ATOM 2740 O O . LYS A 1 349 ? -20.855 3.899 -0.804 1.00 95.62 349 LYS A O 1
ATOM 2745 N N . GLN A 1 350 ? -19.827 5.770 -0.119 1.00 91.69 350 GLN A N 1
ATOM 2746 C CA . GLN A 1 350 ? -19.006 5.910 -1.326 1.00 91.69 350 GLN A CA 1
ATOM 2747 C C . GLN A 1 350 ? -17.742 5.055 -1.284 1.00 91.69 350 GLN A C 1
ATOM 2749 O O . GLN A 1 350 ? -17.373 4.463 -2.295 1.00 91.69 350 GLN A O 1
ATOM 2754 N N . VAL A 1 351 ? -17.061 4.998 -0.136 1.00 94.94 351 VAL A N 1
ATOM 2755 C CA . VAL A 1 351 ? -15.764 4.323 -0.040 1.00 94.94 351 VAL A CA 1
ATOM 2756 C C . VAL A 1 351 ? -15.508 3.773 1.360 1.00 94.94 351 VAL A C 1
ATOM 2758 O O . VAL A 1 351 ? -15.914 4.337 2.374 1.00 94.94 351 VAL A O 1
ATOM 2761 N N . PHE A 1 352 ? -14.801 2.654 1.402 1.00 96.62 352 PHE A N 1
ATOM 2762 C CA . PHE A 1 352 ? -14.217 2.072 2.600 1.00 96.62 352 PHE A CA 1
ATOM 2763 C C . PHE A 1 352 ? -12.957 1.303 2.198 1.00 96.62 352 PHE A C 1
ATOM 2765 O O . PHE A 1 352 ? -12.758 0.975 1.026 1.00 96.62 352 PHE A O 1
ATOM 2772 N N . VAL A 1 353 ? -12.094 1.019 3.165 1.00 97.06 353 VAL A N 1
ATOM 2773 C CA . VAL A 1 353 ? -10.873 0.244 2.950 1.00 97.06 353 VAL A CA 1
ATOM 2774 C C . VAL A 1 353 ? -11.152 -1.228 3.218 1.00 97.06 353 VAL A C 1
ATOM 2776 O O . VAL A 1 353 ? -11.791 -1.573 4.203 1.00 97.06 353 VAL A O 1
ATOM 2779 N N . SER A 1 354 ? -10.659 -2.119 2.366 1.00 96.25 354 SER A N 1
ATOM 2780 C CA . SER A 1 354 ? -10.676 -3.569 2.594 1.00 96.25 354 SER A CA 1
ATOM 2781 C C . SER A 1 354 ? -9.258 -4.136 2.563 1.00 96.25 354 SER A C 1
ATOM 2783 O O . SER A 1 354 ? -8.287 -3.382 2.583 1.00 96.25 354 SER A O 1
ATOM 2785 N N . ASP A 1 355 ? -9.129 -5.461 2.586 1.00 95.81 355 ASP A N 1
ATOM 2786 C CA . ASP A 1 355 ? -7.842 -6.168 2.588 1.00 95.81 355 ASP A CA 1
ATOM 2787 C C . ASP A 1 355 ? -6.892 -5.804 3.730 1.00 95.81 355 ASP A C 1
ATOM 2789 O O . ASP A 1 355 ? -5.672 -5.848 3.553 1.00 95.81 355 ASP A O 1
ATOM 2793 N N . TYR A 1 356 ? -7.406 -5.429 4.904 1.00 96.81 356 TYR A N 1
ATOM 2794 C CA . TYR A 1 356 ? -6.526 -5.064 6.008 1.00 96.81 356 TYR A CA 1
ATOM 2795 C C . TYR A 1 356 ? -5.561 -6.207 6.338 1.00 96.81 356 TYR A C 1
ATOM 2797 O O . TYR A 1 356 ? -5.958 -7.305 6.738 1.00 96.81 356 TYR A O 1
ATOM 2805 N N . GLN A 1 357 ? -4.275 -5.926 6.160 1.00 95.94 357 GLN A N 1
ATOM 2806 C CA . GLN A 1 357 ? -3.174 -6.852 6.360 1.00 95.94 357 GLN A CA 1
ATOM 2807 C C . GLN A 1 357 ? -1.928 -6.080 6.779 1.00 95.94 357 GLN A C 1
ATOM 2809 O O . GLN A 1 357 ? -1.716 -4.942 6.362 1.00 95.94 357 GLN A O 1
ATOM 2814 N N . GLY A 1 358 ? -1.105 -6.703 7.607 1.00 93.38 358 GLY A N 1
ATOM 2815 C CA . GLY A 1 358 ? 0.038 -6.059 8.225 1.00 93.38 358 GLY A CA 1
ATOM 2816 C C . GLY A 1 358 ? 0.292 -6.647 9.597 1.00 93.38 358 GLY A C 1
ATOM 2817 O O . GLY A 1 358 ? 0.200 -7.856 9.805 1.00 93.38 358 GLY A O 1
ATOM 2818 N N . LYS A 1 359 ? 0.616 -5.775 10.533 1.00 85.19 359 LYS A N 1
ATOM 2819 C CA . LYS A 1 359 ? 0.812 -6.078 11.945 1.00 85.19 359 LYS A CA 1
ATOM 2820 C C . LYS A 1 359 ? 0.352 -4.866 12.751 1.00 85.19 359 LYS A C 1
ATOM 2822 O O . LYS A 1 359 ? 0.246 -3.776 12.181 1.00 85.19 359 LYS A O 1
ATOM 2827 N N . GLN A 1 360 ? 0.067 -5.093 14.025 1.00 67.50 360 GLN A N 1
ATOM 2828 C CA . GLN A 1 360 ? -0.185 -4.030 14.988 1.00 67.50 360 GLN A CA 1
ATOM 2829 C C . GLN A 1 360 ? 1.130 -3.417 15.462 1.00 67.50 360 GLN A C 1
ATOM 2831 O O . GLN A 1 360 ? 2.088 -4.203 15.650 1.00 67.50 360 GLN A O 1
#